Protein AF-A0AAN3MA69-F1 (afdb_monomer_lite)

Organism: NCBI:txid679202

Foldseek 3Di:
DDPVVVVVVVVVVVVVVVPDPPDPDPVVVVVVVPPPPPPPPDPDDDDDDDPPPPPPPPPQQPDWFWWWDDDPQAIFIWTDGVPDDIDTPEDDNPHHLVQKWFADAPQDPVPVDDRPPSIVSGDDCDVVNNGFWTWMHSQPFIDTRGDTQAADPPADGDDSVQWHHHRQWIDGPGFIGGRSYTDDDD

Secondary structure (DSSP, 8-state):
--HHHHHHHHHHHHHHHHH------HHHHHHSSS-SSSSSSS--S------------------EEEEEEEETTEEEEEEEETTSPPEEEEEETTS-GGG-EEPPBTT-TT--S-TT-S-TT-S---TT-------EE-SS-EEETTEE--PPTTSPPP-TTT-EEETTEEE-SS-EEETTEE----

Structure (mmCIF, N/CA/C/O backbone):
data_AF-A0AAN3MA69-F1
#
_entry.id   AF-A0AAN3MA69-F1
#
loop_
_atom_site.group_PDB
_atom_site.id
_atom_site.type_symbol
_atom_site.label_atom_id
_atom_site.label_alt_id
_atom_site.label_comp_id
_atom_site.label_asym_id
_atom_site.label_entity_id
_atom_site.label_seq_id
_atom_site.pdbx_PDB_ins_code
_atom_site.Cartn_x
_atom_site.Cartn_y
_atom_site.Cartn_z
_atom_site.occupancy
_atom_site.B_iso_or_equiv
_atom_site.auth_seq_id
_atom_site.auth_comp_id
_atom_site.auth_asym_id
_atom_site.auth_atom_id
_atom_site.pdbx_PDB_model_num
ATOM 1 N N . MET A 1 1 ? 7.446 17.902 -57.194 1.00 44.72 1 MET A N 1
ATOM 2 C CA . MET A 1 1 ? 7.512 16.723 -56.301 1.00 44.72 1 MET A CA 1
ATOM 3 C C . MET A 1 1 ? 8.976 16.496 -55.944 1.00 44.72 1 MET A C 1
ATOM 5 O O . MET A 1 1 ? 9.776 16.241 -56.836 1.00 44.72 1 MET A O 1
ATOM 9 N N . ASN A 1 2 ? 9.358 16.766 -54.693 1.00 35.47 2 ASN A N 1
ATOM 10 C CA . ASN A 1 2 ? 10.758 16.943 -54.287 1.00 35.47 2 ASN A CA 1
ATOM 11 C C . ASN A 1 2 ? 11.513 15.605 -54.212 1.00 35.47 2 ASN A C 1
ATOM 13 O O . ASN A 1 2 ? 11.112 14.712 -53.468 1.00 35.47 2 ASN A O 1
ATOM 17 N N . LYS A 1 3 ? 12.643 15.499 -54.932 1.00 39.16 3 LYS A N 1
ATOM 18 C CA . LYS A 1 3 ? 13.535 14.318 -54.972 1.00 39.16 3 LYS A CA 1
ATOM 19 C C . LYS A 1 3 ? 13.981 13.830 -53.581 1.00 39.16 3 LYS A C 1
ATOM 21 O O . LYS A 1 3 ? 14.239 12.643 -53.419 1.00 39.16 3 LYS A O 1
ATOM 26 N N . ALA A 1 4 ? 13.995 14.705 -52.575 1.00 43.97 4 ALA A N 1
ATOM 27 C CA . ALA A 1 4 ? 14.343 14.368 -51.193 1.00 43.97 4 ALA A CA 1
ATOM 28 C C . ALA A 1 4 ? 13.361 13.382 -50.521 1.00 43.97 4 ALA A C 1
ATOM 30 O O . ALA A 1 4 ? 13.786 12.526 -49.750 1.00 43.97 4 ALA A O 1
ATOM 31 N N . HIS A 1 5 ? 12.066 13.431 -50.858 1.00 38.78 5 HIS A N 1
ATOM 32 C CA . HIS A 1 5 ? 11.063 12.541 -50.254 1.00 38.78 5 HIS A CA 1
ATOM 33 C C . HIS A 1 5 ? 11.124 11.104 -50.790 1.00 38.78 5 HIS A C 1
ATOM 35 O O . HIS A 1 5 ? 10.719 10.170 -50.104 1.00 38.78 5 HIS A O 1
ATOM 41 N N . PHE A 1 6 ? 11.654 10.905 -51.999 1.00 42.75 6 PHE A N 1
ATOM 42 C CA . PHE A 1 6 ? 11.758 9.574 -52.599 1.00 42.75 6 PHE A CA 1
ATOM 43 C C . PHE A 1 6 ? 12.925 8.768 -52.007 1.00 42.75 6 PHE A C 1
ATOM 45 O O . PHE A 1 6 ? 12.793 7.575 -51.746 1.00 42.75 6 PHE A O 1
ATOM 52 N N . VAL A 1 7 ? 14.048 9.435 -51.723 1.00 47.25 7 VAL A N 1
ATOM 53 C CA . VAL A 1 7 ? 15.257 8.794 -51.175 1.00 47.25 7 VAL A CA 1
ATOM 54 C C . VAL A 1 7 ? 15.068 8.397 -49.705 1.00 47.25 7 VAL A C 1
ATOM 56 O O . VAL A 1 7 ? 15.526 7.335 -49.294 1.00 47.25 7 VAL A O 1
ATOM 59 N N . SER A 1 8 ? 14.326 9.196 -48.931 1.00 43.28 8 SER A N 1
ATOM 60 C CA . SER A 1 8 ? 14.020 8.897 -47.524 1.00 43.28 8 SER A CA 1
ATOM 61 C C . SER A 1 8 ? 13.128 7.656 -47.365 1.00 43.28 8 SER A C 1
ATOM 63 O O . SER A 1 8 ? 13.418 6.799 -46.531 1.00 43.28 8 SER A O 1
ATOM 65 N N . ASN A 1 9 ? 12.120 7.489 -48.229 1.00 44.94 9 ASN A N 1
ATOM 66 C CA . ASN A 1 9 ? 11.260 6.300 -48.214 1.00 44.94 9 ASN A CA 1
ATOM 67 C C . ASN A 1 9 ? 12.000 5.017 -48.629 1.00 44.94 9 ASN A C 1
ATOM 69 O O . ASN A 1 9 ? 11.720 3.946 -48.092 1.00 44.94 9 ASN A O 1
ATOM 73 N N . LEU A 1 10 ? 12.976 5.111 -49.539 1.00 49.53 10 LEU A N 1
ATOM 74 C CA . LEU A 1 10 ? 13.766 3.954 -49.971 1.00 49.53 10 LEU A CA 1
ATOM 75 C C . LEU A 1 10 ? 14.735 3.474 -48.875 1.00 49.53 10 LEU A C 1
ATOM 77 O O . LEU A 1 10 ? 14.949 2.272 -48.718 1.00 49.53 10 LEU A O 1
ATOM 81 N N . LEU A 1 11 ? 15.276 4.407 -48.082 1.00 47.44 11 LEU A N 1
ATOM 82 C CA . LEU A 1 11 ? 16.163 4.096 -46.959 1.00 47.44 11 LEU A CA 1
ATOM 83 C C . LEU A 1 11 ? 15.401 3.441 -45.792 1.00 47.44 11 LEU A C 1
ATOM 85 O O . LEU A 1 11 ? 15.904 2.480 -45.216 1.00 47.44 11 LEU A O 1
ATOM 89 N N . CYS A 1 12 ? 14.172 3.895 -45.503 1.00 49.81 12 CYS A N 1
ATOM 90 C CA . CYS A 1 12 ? 13.285 3.271 -44.510 1.00 49.81 12 CYS A CA 1
ATOM 91 C C . CYS A 1 12 ? 12.871 1.844 -44.894 1.00 49.81 12 CYS A C 1
ATOM 93 O O . CYS A 1 12 ? 12.813 0.969 -44.031 1.00 49.81 12 CYS A O 1
ATOM 95 N N . LEU A 1 13 ? 12.620 1.583 -46.181 1.00 47.09 13 LEU A N 1
ATOM 96 C CA . LEU A 1 13 ? 12.294 0.237 -46.658 1.00 47.09 13 LEU A CA 1
ATOM 97 C C . LEU A 1 13 ? 13.510 -0.706 -46.570 1.00 47.09 13 LEU A C 1
ATOM 99 O O . LEU A 1 13 ? 13.363 -1.887 -46.253 1.00 47.09 13 LEU A O 1
ATOM 103 N N . TYR A 1 14 ? 14.721 -0.179 -46.794 1.00 48.22 14 TYR A N 1
ATOM 104 C CA . TYR A 1 14 ? 15.972 -0.937 -46.696 1.00 48.22 14 TYR A CA 1
ATOM 105 C C . TYR A 1 14 ? 16.299 -1.364 -45.256 1.00 48.22 14 TYR A C 1
ATOM 107 O O . TYR A 1 14 ? 16.724 -2.501 -45.037 1.00 48.22 14 TYR A O 1
ATOM 115 N N . THR A 1 15 ? 16.067 -0.500 -44.262 1.00 52.06 15 THR A N 1
ATOM 116 C CA . THR A 1 15 ? 16.200 -0.874 -42.843 1.00 52.06 15 THR A CA 1
ATOM 117 C C . THR A 1 15 ? 15.115 -1.854 -42.405 1.00 52.06 15 THR A C 1
ATOM 119 O O . THR A 1 15 ? 15.434 -2.820 -41.711 1.00 52.06 15 THR A O 1
ATOM 122 N N . PHE A 1 16 ? 13.875 -1.697 -42.881 1.00 48.56 16 PHE A N 1
ATOM 123 C CA . PHE A 1 16 ? 12.790 -2.647 -42.595 1.00 48.56 16 PHE A CA 1
ATOM 124 C C . PHE A 1 16 ? 13.094 -4.069 -43.096 1.00 48.56 16 PHE A C 1
ATOM 126 O O . PHE A 1 16 ? 12.841 -5.045 -42.392 1.00 48.56 16 PHE A O 1
ATOM 133 N N . LEU A 1 17 ? 13.700 -4.201 -44.280 1.00 49.34 17 LEU A N 1
ATOM 134 C CA . LEU A 1 17 ? 14.042 -5.498 -44.880 1.00 49.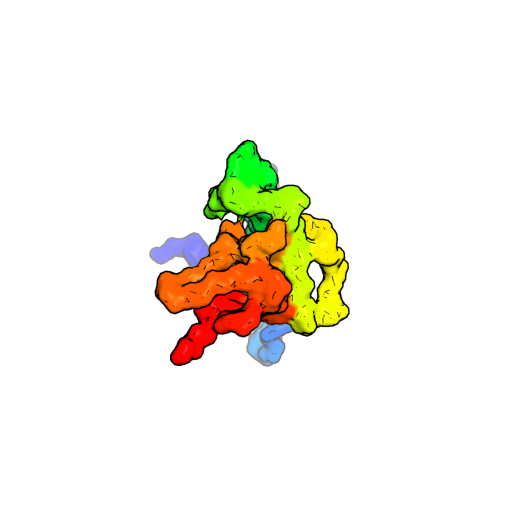34 17 LEU A CA 1
ATOM 135 C C . LEU A 1 17 ? 15.303 -6.159 -44.294 1.00 49.34 17 LEU A C 1
ATOM 137 O O . LEU A 1 17 ? 15.510 -7.355 -44.509 1.00 49.34 17 LEU A O 1
ATOM 141 N N . LYS A 1 18 ? 16.157 -5.419 -43.570 1.00 48.28 18 LYS A N 1
ATOM 142 C CA . LYS A 1 18 ? 17.359 -5.978 -42.921 1.00 48.28 18 LYS A CA 1
ATOM 143 C C . LYS A 1 18 ? 17.136 -6.454 -41.484 1.00 48.28 18 LYS A C 1
ATOM 145 O O . LYS A 1 18 ? 17.916 -7.285 -41.029 1.00 48.28 18 LYS A O 1
ATOM 150 N N . ILE A 1 19 ? 16.121 -5.945 -40.781 1.00 49.84 19 ILE A N 1
ATOM 151 C CA . ILE A 1 19 ? 15.962 -6.157 -39.328 1.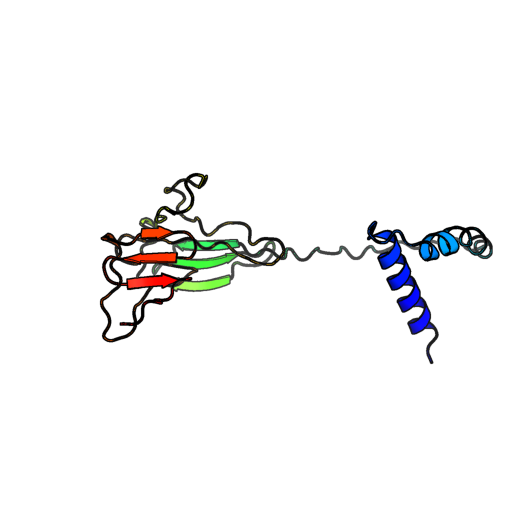00 49.84 19 ILE A CA 1
ATOM 152 C C . ILE A 1 19 ? 14.968 -7.290 -38.989 1.00 49.84 19 ILE A C 1
ATOM 154 O O . ILE A 1 19 ? 15.052 -7.866 -37.910 1.00 49.84 19 ILE A O 1
ATOM 158 N N . LEU A 1 20 ? 14.083 -7.692 -39.910 1.00 38.84 20 LEU A N 1
ATOM 159 C CA . LEU A 1 20 ? 13.120 -8.783 -39.690 1.00 38.84 20 LEU A CA 1
ATOM 160 C C . LEU A 1 20 ? 13.515 -10.058 -40.458 1.00 38.84 20 LEU A C 1
ATOM 162 O O . LEU A 1 20 ? 13.307 -10.123 -41.671 1.00 38.84 20 LEU A O 1
ATOM 166 N N . PRO A 1 21 ? 14.005 -11.124 -39.799 1.00 43.84 21 PRO A N 1
ATOM 167 C CA . PRO A 1 21 ? 14.136 -12.434 -40.419 1.00 43.84 21 PRO A CA 1
ATOM 168 C C . PRO A 1 21 ? 12.821 -13.216 -40.261 1.00 43.84 21 PRO A C 1
ATOM 170 O O . PRO A 1 21 ? 12.822 -14.306 -39.707 1.00 43.84 21 PRO A O 1
ATOM 173 N N . VAL A 1 22 ? 11.676 -12.659 -40.677 1.00 47.22 22 VAL A N 1
ATOM 174 C CA . VAL A 1 22 ? 10.375 -13.356 -40.555 1.00 47.22 22 VAL A CA 1
ATOM 175 C C . VAL A 1 22 ? 9.459 -13.078 -41.751 1.00 47.22 22 VAL A C 1
ATOM 177 O O . VAL A 1 22 ? 8.293 -12.778 -41.566 1.00 47.22 22 VAL A O 1
ATOM 180 N N . ILE A 1 23 ? 9.959 -13.159 -42.990 1.00 42.28 23 ILE A N 1
ATOM 181 C CA . ILE A 1 23 ? 9.113 -13.417 -44.177 1.00 42.28 23 ILE A CA 1
ATOM 182 C C . ILE A 1 23 ? 9.957 -14.187 -45.216 1.00 42.28 23 ILE A C 1
ATOM 184 O O . ILE A 1 23 ? 10.643 -13.580 -46.035 1.00 42.28 23 ILE A O 1
ATOM 188 N N . ASP A 1 24 ? 9.938 -15.526 -45.189 1.00 43.81 24 ASP A N 1
ATOM 189 C CA . ASP A 1 24 ? 10.464 -16.358 -46.289 1.00 43.81 24 ASP A CA 1
ATOM 190 C C . ASP A 1 24 ? 9.338 -16.580 -47.305 1.00 43.81 24 ASP A C 1
ATOM 192 O O . ASP A 1 24 ? 8.521 -17.490 -47.179 1.00 43.81 24 ASP A O 1
ATOM 196 N N . SER A 1 25 ? 9.247 -15.685 -48.290 1.00 43.81 25 SER A N 1
ATOM 197 C CA . SER A 1 25 ? 8.382 -15.856 -49.457 1.00 43.81 25 SER A CA 1
ATOM 198 C C . SER A 1 25 ? 9.234 -16.002 -50.717 1.00 43.81 25 SER A C 1
ATOM 200 O O . SER A 1 25 ? 10.303 -15.400 -50.855 1.00 43.81 25 SER A O 1
ATOM 202 N N . SER A 1 26 ? 8.753 -16.787 -51.681 1.00 44.22 26 SER A N 1
ATOM 203 C CA . SER A 1 26 ? 9.438 -17.026 -52.959 1.00 44.22 26 SER A CA 1
ATOM 204 C C . SER A 1 26 ? 9.699 -15.740 -53.762 1.00 44.22 26 SER A C 1
ATOM 206 O O . SER A 1 26 ? 10.661 -15.687 -54.527 1.00 44.22 26 SER A O 1
ATOM 208 N N . GLN A 1 27 ? 8.924 -14.672 -53.535 1.00 45.56 27 GLN A N 1
ATOM 209 C CA . GLN A 1 27 ? 9.148 -13.348 -54.132 1.00 45.56 27 GLN A CA 1
ATOM 210 C C . GLN A 1 27 ? 10.331 -12.585 -53.509 1.00 45.56 27 GLN A C 1
ATOM 212 O O . GLN A 1 27 ? 11.032 -11.870 -54.223 1.00 45.56 27 GLN A O 1
ATOM 217 N N . ALA A 1 28 ? 10.629 -12.771 -52.217 1.00 45.06 28 ALA A N 1
ATOM 218 C CA . ALA A 1 28 ? 11.751 -12.102 -51.547 1.00 45.06 28 ALA A CA 1
ATOM 219 C C . ALA A 1 28 ? 13.126 -12.619 -52.021 1.00 45.06 28 ALA A C 1
ATOM 221 O O . ALA A 1 28 ? 14.127 -11.898 -51.986 1.00 45.06 28 ALA A O 1
ATOM 222 N N . ARG A 1 29 ? 13.177 -13.859 -52.524 1.00 48.50 29 ARG A N 1
ATOM 223 C CA . ARG A 1 29 ? 14.405 -14.493 -53.028 1.00 48.50 29 ARG A CA 1
ATOM 224 C C . ARG A 1 29 ? 14.855 -13.922 -54.382 1.00 48.50 29 ARG A C 1
ATOM 226 O O . ARG A 1 29 ? 16.054 -13.842 -54.630 1.00 48.50 29 ARG A O 1
ATOM 233 N N . ALA A 1 30 ? 13.921 -13.441 -55.209 1.00 46.84 30 ALA A N 1
ATOM 234 C CA . ALA A 1 30 ? 14.217 -12.848 -56.518 1.00 46.84 30 ALA A CA 1
ATOM 235 C C . ALA A 1 30 ? 14.839 -11.436 -56.431 1.00 46.84 30 ALA A C 1
ATOM 237 O O . ALA A 1 30 ? 15.610 -11.052 -57.306 1.00 46.84 30 ALA A O 1
ATOM 238 N N . TYR A 1 31 ? 14.579 -10.685 -55.354 1.00 44.12 31 TYR A N 1
ATOM 239 C CA . TYR A 1 31 ? 15.116 -9.328 -55.161 1.00 44.12 31 TYR A CA 1
ATOM 240 C C . TYR A 1 31 ? 16.501 -9.281 -54.490 1.00 44.12 31 TYR A C 1
ATOM 242 O O . TYR A 1 31 ? 17.191 -8.269 -54.584 1.00 44.12 31 TYR A O 1
ATOM 250 N N . ARG A 1 32 ? 16.956 -10.368 -53.849 1.00 44.28 32 ARG A N 1
ATOM 251 C CA . ARG A 1 32 ? 18.312 -10.451 -53.264 1.00 44.28 32 ARG A CA 1
ATOM 252 C C . ARG A 1 32 ? 19.418 -10.689 -54.299 1.00 44.28 32 ARG A C 1
ATOM 254 O O . ARG A 1 32 ? 20.571 -10.386 -54.011 1.00 44.28 32 ARG A O 1
ATOM 261 N N . GLY A 1 33 ? 19.088 -11.207 -55.483 1.00 43.72 33 GLY A N 1
ATOM 262 C CA . GLY A 1 33 ? 20.069 -11.565 -56.517 1.00 43.72 33 GLY A CA 1
ATOM 263 C C . GLY A 1 33 ? 20.531 -10.418 -57.424 1.00 43.72 33 GLY A C 1
ATOM 264 O O . GLY A 1 33 ? 21.496 -10.590 -58.159 1.00 43.72 33 GLY A O 1
ATOM 265 N N . SER A 1 34 ? 19.876 -9.254 -57.392 1.00 49.47 34 SER A N 1
ATOM 266 C CA . SER A 1 34 ? 20.084 -8.168 -58.370 1.00 49.47 34 SER A CA 1
ATOM 267 C C . SER A 1 34 ? 20.731 -6.896 -57.801 1.00 49.47 34 SER A C 1
ATOM 269 O O . SER A 1 34 ? 20.897 -5.914 -58.519 1.00 49.47 34 SER A O 1
ATOM 271 N N . LEU A 1 35 ? 21.150 -6.905 -56.532 1.00 44.44 35 LEU A N 1
ATOM 272 C CA . LEU A 1 35 ? 21.682 -5.725 -55.837 1.00 44.44 35 LEU A CA 1
ATOM 273 C C . LEU A 1 35 ? 23.216 -5.516 -55.794 1.00 44.44 35 LEU A C 1
ATOM 275 O O . LEU A 1 35 ? 23.602 -4.470 -55.273 1.00 44.44 35 LEU A O 1
ATOM 279 N N . PRO A 1 36 ? 24.120 -6.369 -56.333 1.00 39.56 36 PRO A N 1
ATOM 280 C CA . PRO A 1 36 ? 25.548 -6.047 -56.284 1.00 39.56 36 PRO A CA 1
ATOM 281 C C . PRO A 1 36 ? 26.057 -5.194 -57.464 1.00 39.56 36 PRO A C 1
ATOM 283 O O . PRO A 1 36 ? 27.227 -4.845 -57.470 1.00 39.56 36 PRO A O 1
ATOM 286 N N . LEU A 1 37 ? 25.228 -4.814 -58.447 1.00 42.28 37 LEU A N 1
ATOM 287 C CA . LEU A 1 37 ? 25.719 -4.209 -59.704 1.00 42.28 37 LEU A CA 1
ATOM 288 C C . LEU A 1 37 ? 25.486 -2.698 -59.889 1.00 42.28 37 LEU A C 1
ATOM 290 O O . LEU A 1 37 ? 25.873 -2.159 -60.919 1.00 42.28 37 LEU A O 1
ATOM 294 N N . ILE A 1 38 ? 24.899 -1.985 -58.920 1.00 42.81 38 ILE A N 1
ATOM 295 C CA . ILE A 1 38 ? 24.637 -0.530 -59.055 1.00 42.81 38 ILE A CA 1
ATOM 296 C C . ILE A 1 38 ? 25.405 0.312 -58.013 1.00 42.81 38 ILE A C 1
ATOM 298 O O . ILE A 1 38 ? 25.390 1.536 -58.065 1.00 42.81 38 ILE A O 1
ATOM 302 N N . ALA A 1 39 ? 26.153 -0.315 -57.099 1.00 37.25 39 ALA A N 1
ATOM 303 C CA . ALA A 1 39 ? 26.895 0.403 -56.056 1.00 37.25 39 ALA A CA 1
ATOM 304 C C . ALA A 1 39 ? 28.356 0.755 -56.417 1.00 37.25 39 ALA A C 1
ATOM 306 O O . ALA A 1 39 ? 29.005 1.456 -55.645 1.00 37.25 39 ALA A O 1
ATOM 307 N N . GLU A 1 40 ? 28.883 0.316 -57.568 1.00 38.78 40 GLU A N 1
ATOM 308 C CA . GLU A 1 40 ? 30.296 0.548 -57.933 1.00 38.78 40 GLU A CA 1
ATOM 309 C C . GLU A 1 40 ? 30.555 1.744 -58.865 1.00 38.78 40 GLU A C 1
ATOM 311 O O . GLU A 1 40 ? 31.704 2.136 -59.052 1.00 38.78 40 GLU A O 1
ATOM 316 N N . PHE A 1 41 ? 29.531 2.415 -59.394 1.00 36.78 41 PHE A N 1
ATOM 317 C CA . PHE A 1 41 ? 29.725 3.555 -60.299 1.00 36.78 41 PHE A CA 1
ATOM 318 C C . PHE A 1 41 ? 29.307 4.883 -59.664 1.00 36.78 41 PHE A C 1
ATOM 320 O O . PHE A 1 41 ? 28.357 5.492 -60.122 1.00 36.78 41 PHE A O 1
ATOM 327 N N . THR A 1 42 ? 30.013 5.327 -58.618 1.00 36.94 42 THR A N 1
ATOM 328 C CA . THR A 1 42 ? 30.313 6.754 -58.329 1.00 36.94 42 THR A CA 1
ATOM 329 C C . THR A 1 42 ? 31.081 6.880 -57.007 1.00 36.94 42 THR A C 1
ATOM 331 O O . THR A 1 42 ? 30.603 7.467 -56.043 1.00 36.94 42 THR A O 1
ATOM 334 N N . MET A 1 43 ? 32.295 6.341 -56.932 1.00 34.41 43 MET A N 1
ATOM 335 C CA . MET A 1 43 ? 33.274 6.784 -55.932 1.00 34.41 43 MET A CA 1
ATOM 336 C C . MET A 1 43 ? 34.647 6.868 -56.586 1.00 34.41 43 MET A C 1
ATOM 338 O O . MET A 1 43 ? 35.538 6.059 -56.362 1.00 34.41 43 MET A O 1
ATOM 342 N N . ALA A 1 44 ? 34.815 7.884 -57.425 1.00 39.81 44 ALA A N 1
ATOM 343 C CA . ALA A 1 44 ? 36.127 8.364 -57.810 1.00 39.81 44 ALA A CA 1
ATOM 344 C C . ALA A 1 44 ? 36.138 9.882 -57.651 1.00 39.81 44 ALA A C 1
ATOM 346 O O . ALA A 1 44 ? 35.368 10.585 -58.299 1.00 39.81 44 ALA A O 1
ATOM 347 N N . LYS A 1 45 ? 37.071 10.344 -56.813 1.00 42.84 45 LYS A N 1
ATOM 348 C CA . LYS A 1 45 ? 37.455 11.741 -56.573 1.00 42.84 45 LYS A CA 1
ATOM 349 C C . LYS A 1 45 ? 36.427 12.551 -55.782 1.00 42.84 45 LYS A C 1
ATOM 351 O O . LYS A 1 45 ? 35.494 13.115 -56.337 1.00 42.84 45 LYS A O 1
ATOM 356 N N . HIS A 1 46 ? 36.638 12.624 -54.475 1.00 37.34 46 HIS A N 1
ATOM 357 C CA . HIS A 1 46 ? 37.145 13.804 -53.760 1.00 37.34 46 HIS A CA 1
ATOM 358 C C . HIS A 1 46 ? 37.030 13.470 -52.269 1.00 37.34 46 HIS A C 1
ATOM 360 O O . HIS A 1 46 ? 35.987 13.628 -51.644 1.00 37.34 46 HIS A O 1
ATOM 366 N N . SER A 1 47 ? 38.117 12.925 -51.722 1.00 44.91 47 SER A N 1
ATOM 367 C CA . SER A 1 47 ? 38.334 12.925 -50.279 1.00 44.91 47 SER A CA 1
ATOM 368 C C . SER A 1 47 ? 38.376 14.387 -49.829 1.00 44.91 47 SER A C 1
ATOM 370 O O . SER A 1 47 ? 38.942 15.189 -50.566 1.00 44.91 47 SER A O 1
ATOM 372 N N . TRP A 1 48 ? 37.765 14.713 -48.689 1.00 37.97 48 TRP A N 1
ATOM 373 C CA . TRP A 1 48 ? 38.276 15.588 -47.620 1.00 37.97 48 TRP A CA 1
ATOM 374 C C . TRP A 1 48 ? 37.224 15.624 -46.493 1.00 37.97 48 TRP A C 1
ATOM 376 O O . TRP A 1 48 ? 36.150 16.195 -46.636 1.00 37.97 48 TRP A O 1
ATOM 386 N N . LEU A 1 49 ? 37.561 14.954 -45.385 1.00 47.97 49 LEU A N 1
ATOM 387 C CA . LEU A 1 49 ? 37.113 15.207 -44.007 1.00 47.97 49 LEU A CA 1
ATOM 388 C C . LEU A 1 49 ? 35.609 15.465 -43.781 1.00 47.97 49 LEU A C 1
ATOM 390 O O . LEU A 1 49 ? 35.192 16.585 -43.499 1.00 47.97 49 LEU A O 1
ATOM 394 N N . LEU A 1 50 ? 34.810 14.396 -43.741 1.00 44.47 50 LEU A N 1
ATOM 395 C CA . LEU A 1 50 ? 33.573 14.398 -42.958 1.00 44.47 50 LEU A CA 1
ATOM 396 C C . LEU A 1 50 ? 33.903 13.866 -41.561 1.00 44.47 50 LEU A C 1
ATOM 398 O O . LEU A 1 50 ? 33.877 12.660 -41.320 1.00 44.47 50 LEU A O 1
ATOM 402 N N . ILE A 1 51 ? 34.237 14.771 -40.636 1.00 51.09 51 ILE A N 1
ATOM 403 C CA . ILE A 1 51 ? 34.084 14.482 -39.208 1.00 51.09 51 ILE A CA 1
ATOM 404 C C . ILE A 1 51 ? 32.580 14.313 -39.015 1.00 51.09 51 ILE A C 1
ATOM 406 O O . ILE A 1 51 ? 31.837 15.290 -38.940 1.00 51.09 51 ILE A O 1
ATOM 410 N N . ALA A 1 52 ? 32.118 13.065 -39.035 1.00 50.41 52 ALA A N 1
ATOM 411 C CA . ALA A 1 52 ? 30.767 12.738 -38.640 1.00 50.41 52 ALA A CA 1
ATOM 412 C C . ALA A 1 52 ? 30.645 13.128 -37.165 1.00 50.41 52 ALA A C 1
ATOM 414 O O . ALA A 1 52 ? 31.095 12.404 -36.278 1.00 50.41 52 ALA A O 1
ATOM 415 N N . ALA A 1 53 ? 30.078 14.306 -36.911 1.00 50.19 53 ALA A N 1
ATOM 416 C CA . ALA A 1 53 ? 29.470 14.608 -35.634 1.00 50.19 53 ALA A CA 1
ATOM 417 C C . ALA A 1 53 ? 28.353 13.577 -35.464 1.00 50.19 53 ALA A C 1
ATOM 419 O O . ALA A 1 53 ? 27.244 13.763 -35.959 1.00 50.19 53 ALA A O 1
ATOM 420 N N . LEU A 1 54 ? 28.681 12.438 -34.852 1.00 42.81 54 LEU A N 1
ATOM 421 C CA . LEU A 1 54 ? 27.681 11.567 -34.265 1.00 42.81 54 LEU A CA 1
ATOM 422 C C . LEU A 1 54 ? 26.882 12.486 -33.337 1.00 42.81 54 LEU A C 1
ATOM 424 O O . LEU A 1 54 ? 27.477 13.005 -32.385 1.00 42.81 54 LEU A O 1
ATOM 428 N N . PRO A 1 55 ? 25.584 12.754 -33.581 1.00 48.91 55 PRO A N 1
ATOM 429 C CA . PRO A 1 55 ? 24.771 13.191 -32.470 1.00 48.91 55 PRO A CA 1
ATOM 430 C C . PRO A 1 55 ? 24.959 12.093 -31.429 1.00 48.91 55 PRO A C 1
ATOM 432 O O . PRO A 1 55 ? 24.728 10.918 -31.721 1.00 48.91 55 PRO A O 1
ATOM 435 N N . LEU A 1 56 ? 25.482 12.462 -30.258 1.00 40.84 56 LEU A N 1
ATOM 436 C CA . LEU A 1 56 ? 25.313 11.672 -29.052 1.00 40.84 56 LEU A CA 1
ATOM 437 C C . LEU A 1 56 ? 23.807 11.461 -28.954 1.00 40.84 56 LEU A C 1
ATOM 439 O O . LEU A 1 56 ? 23.076 12.332 -28.490 1.00 40.84 56 LEU A O 1
ATOM 443 N N . SER A 1 57 ? 23.328 10.353 -29.510 1.00 40.38 57 SER A N 1
ATOM 444 C CA . SER A 1 57 ? 21.988 9.867 -29.291 1.00 40.38 57 SER A CA 1
ATOM 445 C C . SER A 1 57 ? 21.984 9.508 -27.821 1.00 40.38 57 SER A C 1
ATOM 447 O O . SER A 1 57 ? 22.384 8.410 -27.438 1.00 40.38 57 SER A O 1
ATOM 449 N N . ILE A 1 58 ? 21.633 10.491 -26.994 1.00 46.25 58 ILE A N 1
ATOM 450 C CA . ILE A 1 58 ? 21.145 10.259 -25.651 1.00 46.25 58 ILE A CA 1
ATOM 451 C C . ILE A 1 58 ? 19.939 9.361 -25.894 1.00 46.25 58 ILE A C 1
ATOM 453 O O . ILE A 1 58 ? 18.885 9.817 -26.333 1.00 46.25 58 ILE A O 1
ATOM 457 N N . SER A 1 59 ? 20.148 8.053 -25.757 1.00 43.69 59 SER A N 1
ATOM 458 C CA . SER A 1 59 ? 19.064 7.102 -25.595 1.00 43.69 59 SER A CA 1
ATOM 459 C C . SER A 1 59 ? 18.190 7.692 -24.499 1.00 43.69 59 SER A C 1
ATOM 461 O O . SER A 1 59 ? 18.725 7.912 -23.405 1.00 43.69 59 SER A O 1
ATOM 463 N N . PRO A 1 60 ? 16.917 8.023 -24.753 1.00 44.00 60 PRO A N 1
ATOM 464 C CA . PRO A 1 60 ? 16.094 8.481 -23.662 1.00 44.00 60 PRO A CA 1
ATOM 465 C C . PRO A 1 60 ? 15.996 7.273 -22.734 1.00 44.00 60 PRO A C 1
ATOM 467 O O . PRO A 1 60 ? 15.677 6.163 -23.164 1.00 44.00 60 PRO A O 1
ATOM 470 N N . SER A 1 61 ? 16.434 7.444 -21.495 1.00 45.94 61 SER A N 1
ATOM 471 C CA . SER A 1 61 ? 16.247 6.444 -20.458 1.00 45.94 61 SER A CA 1
ATOM 472 C C . SER A 1 61 ? 14.764 6.456 -20.109 1.00 45.94 61 SER A C 1
ATOM 474 O O . SER A 1 61 ? 14.347 7.166 -19.200 1.00 45.94 61 SER A O 1
ATOM 476 N N . TRP A 1 62 ? 13.957 5.747 -20.897 1.00 50.47 62 TRP A N 1
ATOM 477 C CA . TRP A 1 62 ? 12.532 5.558 -20.644 1.00 50.47 62 TRP A CA 1
ATOM 478 C C . TRP A 1 62 ? 12.378 4.516 -19.537 1.00 50.47 62 TRP A C 1
ATOM 480 O O . TRP A 1 62 ? 12.089 3.356 -19.793 1.00 50.47 62 TRP A O 1
ATOM 490 N N . GLY A 1 63 ? 12.663 4.925 -18.310 1.00 58.16 63 GLY A N 1
ATOM 491 C CA . GLY A 1 63 ? 12.441 4.127 -17.116 1.00 58.16 63 GLY A CA 1
ATOM 492 C C . GLY A 1 63 ? 12.436 5.077 -15.938 1.00 58.16 63 GLY A C 1
ATOM 493 O O . GLY A 1 63 ? 13.489 5.605 -15.578 1.00 58.16 63 GLY A O 1
ATOM 494 N N . ALA A 1 64 ? 11.245 5.368 -15.418 1.00 66.94 64 ALA A N 1
ATOM 495 C CA . ALA A 1 64 ? 11.104 6.068 -14.155 1.00 66.94 64 ALA A CA 1
ATOM 496 C C . ALA A 1 64 ? 11.038 5.019 -13.042 1.00 66.94 64 ALA A C 1
ATOM 498 O O . ALA A 1 64 ? 10.201 4.118 -13.099 1.00 66.94 64 ALA A O 1
ATOM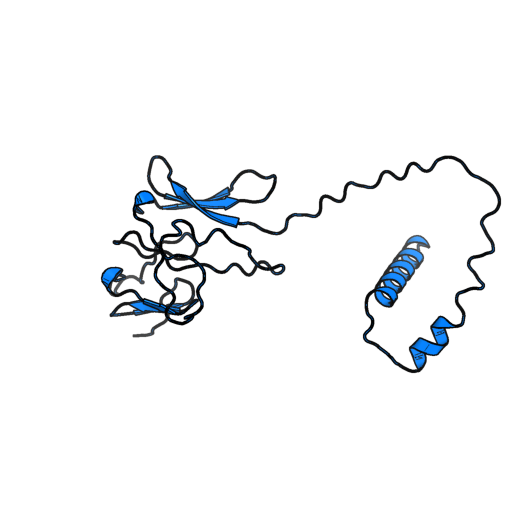 499 N N . ASP A 1 65 ? 11.902 5.139 -12.040 1.00 78.75 65 ASP A N 1
ATOM 500 C CA . ASP A 1 65 ? 11.780 4.365 -10.810 1.00 78.75 65 ASP A CA 1
ATOM 501 C C . ASP A 1 65 ? 10.829 5.098 -9.866 1.00 78.75 65 ASP A C 1
ATOM 503 O O . ASP A 1 65 ? 10.962 6.301 -9.638 1.00 78.75 65 ASP A O 1
ATOM 507 N N . PHE A 1 66 ? 9.873 4.379 -9.288 1.00 84.81 66 PHE A N 1
ATOM 508 C CA . PHE A 1 66 ? 8.915 4.961 -8.356 1.00 84.81 66 PHE A CA 1
ATOM 509 C C . PHE A 1 66 ? 9.251 4.558 -6.935 1.00 84.81 66 PHE A C 1
ATOM 511 O O . PHE A 1 66 ? 9.545 3.398 -6.677 1.00 84.81 66 PHE A O 1
ATOM 518 N N . TYR A 1 67 ? 9.204 5.475 -5.977 1.00 87.19 67 TYR A N 1
ATOM 519 C CA . TYR A 1 67 ? 9.512 5.095 -4.606 1.00 87.19 67 TYR A CA 1
ATOM 520 C C . TYR A 1 67 ? 9.016 6.062 -3.542 1.00 87.19 67 TYR A C 1
ATOM 522 O O . TYR A 1 67 ? 8.733 7.232 -3.787 1.00 87.19 67 TYR A O 1
ATOM 530 N N . TYR A 1 68 ? 8.961 5.565 -2.310 1.00 90.00 68 TYR A N 1
ATOM 531 C CA . TYR A 1 68 ? 8.629 6.346 -1.129 1.00 90.00 68 TYR A CA 1
ATOM 532 C C . TYR A 1 68 ? 9.892 6.934 -0.494 1.00 90.00 68 TYR A C 1
ATOM 534 O O . TYR A 1 68 ? 10.947 6.296 -0.454 1.00 90.00 68 TYR A O 1
ATOM 542 N N . ARG A 1 69 ? 9.796 8.156 0.031 1.00 91.19 69 ARG A N 1
ATOM 543 C CA . ARG A 1 69 ? 10.896 8.849 0.716 1.00 91.19 69 ARG A CA 1
ATOM 544 C C . ARG A 1 69 ? 10.371 9.628 1.920 1.00 91.19 69 ARG A C 1
ATOM 546 O O . ARG A 1 69 ? 9.279 10.189 1.874 1.00 91.19 69 ARG A O 1
ATOM 553 N N . GLN A 1 70 ? 11.166 9.702 2.987 1.00 92.50 70 GLN A N 1
ATOM 554 C CA . GLN A 1 70 ? 10.875 10.580 4.121 1.00 92.50 70 GLN A CA 1
ATOM 555 C C . GLN A 1 70 ? 11.014 12.058 3.744 1.00 92.50 70 GLN A C 1
ATOM 557 O O . GLN A 1 70 ? 11.995 12.455 3.118 1.00 92.50 70 GLN A O 1
ATOM 562 N N . GLN A 1 71 ? 10.081 12.883 4.207 1.00 89.44 71 GLN A N 1
ATOM 563 C CA . GLN A 1 71 ? 10.149 14.342 4.146 1.00 89.44 71 GLN A CA 1
ATOM 564 C C . GLN A 1 71 ? 9.760 14.931 5.513 1.00 89.44 71 GLN A C 1
ATOM 566 O O . GLN A 1 71 ? 9.125 14.255 6.321 1.00 89.44 71 GLN A O 1
ATOM 571 N N . GLU A 1 72 ? 10.122 16.187 5.794 1.00 82.69 72 GLU A N 1
ATOM 572 C CA . GLU A 1 72 ? 9.948 16.834 7.111 1.00 82.69 72 GLU A CA 1
ATOM 573 C C . GLU A 1 72 ? 8.547 16.672 7.733 1.00 82.69 72 GLU A C 1
ATOM 575 O O . GLU A 1 72 ? 8.423 16.605 8.954 1.00 82.69 72 GLU A O 1
ATOM 580 N N . LYS A 1 73 ? 7.493 16.590 6.910 1.00 76.88 73 LYS A N 1
ATOM 581 C CA . LYS A 1 73 ? 6.092 16.482 7.350 1.00 76.88 73 LYS A CA 1
ATOM 582 C C . LYS A 1 73 ? 5.427 15.137 7.032 1.00 76.88 73 LYS A C 1
ATOM 584 O O . LYS A 1 73 ? 4.206 15.049 7.119 1.00 76.88 73 LYS A O 1
ATOM 589 N N . GLY A 1 74 ? 6.188 14.103 6.667 1.00 86.88 74 GLY A N 1
ATOM 590 C CA . GLY A 1 74 ? 5.640 12.767 6.424 1.00 86.88 74 GLY A CA 1
ATOM 591 C C . GLY A 1 74 ? 6.379 11.987 5.345 1.00 86.88 74 GLY A C 1
ATOM 592 O O . GLY A 1 74 ? 7.608 11.955 5.307 1.00 86.88 74 GLY A O 1
ATOM 593 N N . THR A 1 75 ? 5.618 11.322 4.484 1.00 93.19 75 THR A N 1
ATOM 594 C CA . THR A 1 75 ? 6.153 10.518 3.381 1.00 93.19 75 THR A CA 1
ATOM 595 C C . THR A 1 75 ? 5.808 11.182 2.053 1.00 93.19 75 THR A C 1
ATOM 597 O O . THR A 1 75 ? 4.734 11.759 1.920 1.00 93.19 75 THR A O 1
ATOM 600 N N . VAL A 1 76 ? 6.687 11.089 1.061 1.00 94.44 76 VAL A N 1
ATOM 601 C CA . VAL A 1 76 ? 6.385 11.452 -0.330 1.00 94.44 76 VAL A CA 1
ATOM 602 C C . VAL A 1 76 ? 6.550 10.251 -1.243 1.00 94.44 76 VAL A C 1
ATOM 604 O O . VAL A 1 76 ? 7.357 9.367 -0.956 1.00 94.44 76 VAL A O 1
ATOM 607 N N . TYR A 1 77 ? 5.791 10.239 -2.333 1.00 92.38 77 TYR A N 1
ATOM 608 C CA . TYR A 1 77 ? 5.973 9.326 -3.454 1.00 92.38 77 TYR A CA 1
ATOM 609 C C . TYR A 1 77 ? 6.656 10.065 -4.600 1.00 92.38 77 TYR A C 1
ATOM 611 O O . TYR A 1 77 ? 6.253 11.177 -4.946 1.00 92.38 77 TYR A O 1
ATOM 619 N N . VAL A 1 78 ? 7.705 9.465 -5.146 1.00 91.19 78 VAL A N 1
ATOM 620 C CA . VAL A 1 78 ? 8.660 10.102 -6.051 1.00 91.19 78 VAL A CA 1
ATOM 621 C C . VAL A 1 78 ? 8.792 9.276 -7.323 1.00 91.19 78 VAL A C 1
ATOM 623 O O . VAL A 1 78 ? 8.815 8.052 -7.238 1.00 91.19 78 VAL A O 1
ATOM 626 N N . ALA A 1 79 ? 8.914 9.947 -8.467 1.00 87.50 79 ALA A N 1
ATOM 627 C CA . ALA A 1 79 ? 9.460 9.376 -9.693 1.00 87.50 79 ALA A CA 1
ATOM 628 C C . ALA A 1 79 ? 10.902 9.864 -9.888 1.00 87.50 79 ALA A C 1
ATOM 630 O O . ALA A 1 79 ? 11.158 11.067 -9.960 1.00 87.50 79 ALA A O 1
ATOM 631 N N . GLU A 1 80 ? 11.840 8.930 -9.984 1.00 84.69 80 GLU A N 1
ATOM 632 C C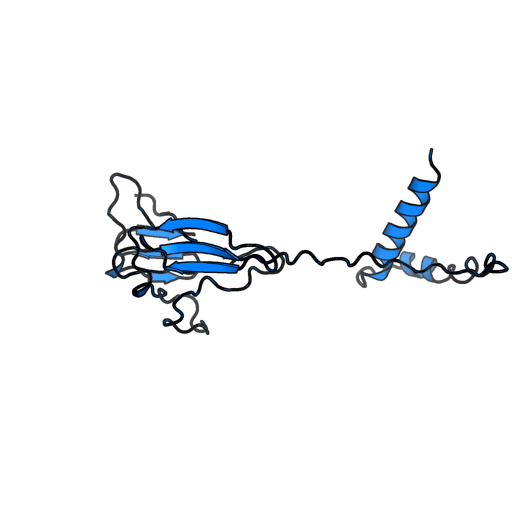A . GLU A 1 80 ? 13.232 9.175 -10.353 1.00 84.69 80 GLU A CA 1
ATOM 633 C C . GLU A 1 80 ? 13.424 8.825 -11.822 1.00 84.69 80 GLU A C 1
ATOM 635 O O . GLU A 1 80 ? 13.213 7.689 -12.238 1.00 84.69 80 GLU A O 1
ATOM 640 N N . GLN A 1 81 ? 13.851 9.808 -12.611 1.00 80.69 81 GLN A N 1
ATOM 641 C CA . GLN A 1 81 ? 14.268 9.600 -13.992 1.00 80.69 81 GLN A CA 1
ATOM 642 C C . GLN A 1 81 ? 15.772 9.819 -14.091 1.00 80.69 81 GLN A C 1
ATOM 644 O O . GLN A 1 81 ? 16.320 10.802 -13.584 1.00 80.69 81 GLN A O 1
ATOM 649 N N . LYS A 1 82 ? 16.468 8.889 -14.747 1.00 79.12 82 LYS A N 1
ATOM 650 C CA . LYS A 1 82 ? 17.930 8.919 -14.819 1.00 79.12 82 LYS A CA 1
ATOM 651 C C . LYS A 1 82 ? 18.423 10.202 -15.494 1.00 79.12 82 LYS A C 1
ATOM 653 O O . LYS A 1 82 ? 18.197 10.426 -16.677 1.00 79.12 82 LYS A O 1
ATOM 658 N N . GLY A 1 83 ? 19.194 10.993 -14.750 1.00 79.69 83 GLY A N 1
ATOM 659 C CA 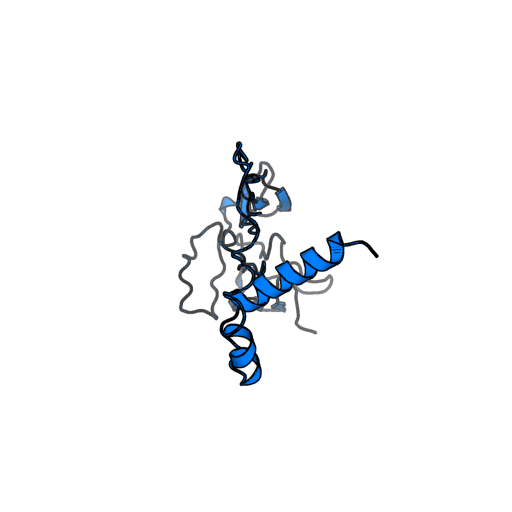. GLY A 1 83 ? 19.761 12.253 -15.239 1.00 79.69 83 GLY A CA 1
ATOM 660 C C . GLY A 1 83 ? 18.845 13.466 -15.064 1.00 79.69 83 GLY A C 1
ATOM 661 O O . GLY A 1 83 ? 19.266 14.576 -15.387 1.00 79.69 83 GLY A O 1
ATOM 662 N N . GLU A 1 84 ? 17.650 13.278 -14.505 1.00 84.12 84 GLU A N 1
ATOM 663 C CA . GLU A 1 84 ? 16.741 14.355 -14.126 1.00 84.12 84 GLU A CA 1
ATOM 664 C C . GLU A 1 84 ? 16.643 14.484 -12.602 1.00 84.12 84 GLU A C 1
ATOM 666 O O . GLU A 1 84 ? 17.187 13.681 -11.841 1.00 84.12 84 GLU A O 1
ATOM 671 N N . LYS A 1 85 ? 15.993 15.555 -12.140 1.00 87.81 85 LYS A N 1
ATOM 672 C CA . LYS A 1 85 ? 15.658 15.691 -10.723 1.00 87.81 85 LYS A CA 1
ATOM 673 C C . LYS A 1 85 ? 14.427 14.850 -10.425 1.00 87.81 85 LYS A C 1
ATOM 675 O O . LYS A 1 85 ? 13.471 14.887 -11.188 1.00 87.81 85 LYS A O 1
ATOM 680 N N . ASP A 1 86 ?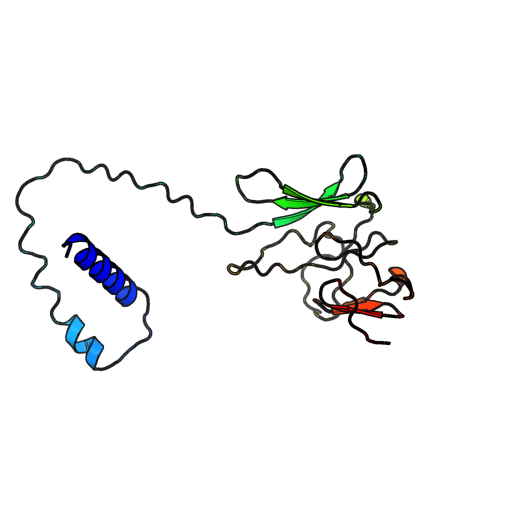 14.448 14.202 -9.269 1.00 89.94 86 ASP A N 1
ATOM 681 C CA . ASP A 1 86 ? 13.287 13.538 -8.690 1.00 89.94 86 ASP A CA 1
ATOM 682 C C . ASP A 1 86 ? 12.035 14.424 -8.727 1.00 89.94 86 ASP A C 1
ATOM 684 O O . ASP A 1 86 ? 12.042 15.555 -8.224 1.00 89.94 86 ASP A O 1
ATOM 688 N N . GLU A 1 87 ? 10.949 13.877 -9.261 1.00 91.06 87 GLU A N 1
ATOM 689 C CA . GLU A 1 87 ? 9.633 14.502 -9.256 1.00 91.06 87 GLU A CA 1
ATOM 690 C C . GLU A 1 87 ? 8.808 13.960 -8.086 1.00 91.06 87 GLU A C 1
ATOM 692 O O . GLU A 1 87 ? 8.630 12.751 -7.938 1.00 91.06 87 GLU A O 1
ATOM 697 N N . ILE A 1 88 ? 8.274 14.848 -7.243 1.00 92.75 88 ILE A N 1
ATOM 698 C CA . ILE A 1 88 ? 7.326 14.460 -6.192 1.00 92.75 88 ILE A CA 1
ATOM 699 C C . ILE A 1 88 ? 5.943 14.317 -6.827 1.00 92.75 88 ILE A C 1
ATOM 701 O O . ILE A 1 88 ? 5.327 15.307 -7.213 1.00 92.75 88 ILE A O 1
ATOM 705 N N . LEU A 1 89 ? 5.439 13.088 -6.877 1.00 92.12 89 LEU A N 1
ATOM 706 C CA . LEU A 1 89 ? 4.129 12.769 -7.441 1.00 92.12 89 LEU A CA 1
ATOM 707 C C . LEU A 1 89 ? 2.998 12.928 -6.425 1.00 92.12 89 LEU A C 1
ATOM 709 O O . LEU A 1 89 ? 1.856 13.204 -6.793 1.00 92.12 89 LEU A O 1
ATOM 713 N N . SER A 1 90 ? 3.268 12.677 -5.141 1.00 93.56 90 SER A N 1
ATOM 714 C CA . SER A 1 90 ? 2.254 12.756 -4.084 1.00 93.56 90 SER A CA 1
ATOM 715 C C . SER A 1 90 ? 2.867 13.006 -2.711 1.00 93.56 90 SER A C 1
ATOM 717 O O . SER A 1 90 ? 3.866 12.390 -2.338 1.00 93.56 90 SER A O 1
ATOM 719 N N . GLU A 1 91 ? 2.213 13.864 -1.929 1.00 95.06 91 GLU A N 1
ATOM 720 C CA . GLU A 1 91 ? 2.510 14.075 -0.512 1.00 95.06 91 GLU A CA 1
ATOM 721 C C . GLU A 1 91 ? 1.571 13.240 0.368 1.00 95.06 91 GLU A C 1
ATOM 723 O O . GLU A 1 91 ? 0.349 13.249 0.204 1.00 95.06 91 GLU A O 1
ATOM 728 N N . LEU A 1 92 ? 2.144 12.525 1.335 1.00 94.38 92 LEU A N 1
ATOM 729 C CA . LEU A 1 92 ? 1.454 11.586 2.219 1.00 94.38 92 LEU A CA 1
ATOM 730 C C . LEU A 1 92 ? 1.754 11.939 3.688 1.00 94.38 92 LEU A C 1
ATOM 732 O O . LEU A 1 92 ? 2.424 11.181 4.397 1.00 94.38 92 LEU A O 1
ATOM 736 N N . PRO A 1 93 ? 1.261 13.092 4.182 1.00 92.69 93 PRO A N 1
ATOM 737 C CA . PRO A 1 93 ? 1.634 13.620 5.497 1.00 92.69 93 PRO A CA 1
ATOM 738 C C . PRO A 1 93 ? 1.181 12.741 6.674 1.00 92.69 93 PRO A C 1
ATOM 740 O O . PRO A 1 93 ? 1.762 12.785 7.752 1.00 92.69 93 PRO A O 1
ATOM 743 N N . GLY A 1 94 ? 0.140 11.924 6.484 1.00 91.25 94 GLY A N 1
ATOM 744 C CA . GLY A 1 94 ? -0.367 11.002 7.506 1.00 91.25 94 GLY A CA 1
ATOM 745 C C . GLY A 1 94 ? 0.330 9.639 7.548 1.00 91.25 94 GLY A C 1
ATOM 746 O O . GLY A 1 94 ? -0.010 8.833 8.411 1.00 91.25 94 GLY A O 1
ATOM 747 N N . VAL A 1 95 ? 1.257 9.370 6.622 1.00 93.38 95 VAL A N 1
ATOM 748 C CA . VAL A 1 95 ? 1.928 8.072 6.486 1.00 93.38 95 VAL A CA 1
ATOM 749 C C . VAL A 1 95 ? 3.289 8.130 7.159 1.00 93.38 95 VAL A C 1
ATOM 751 O O . VAL A 1 95 ? 4.106 9.010 6.870 1.00 93.38 95 VAL A O 1
ATOM 754 N N . ASN A 1 96 ? 3.550 7.167 8.042 1.00 91.62 96 ASN A N 1
ATOM 755 C CA . ASN A 1 96 ? 4.833 7.059 8.724 1.00 91.62 96 ASN A CA 1
ATOM 756 C C . ASN A 1 96 ? 5.825 6.253 7.880 1.00 91.62 96 ASN A C 1
ATOM 758 O O . ASN A 1 96 ? 5.774 5.023 7.887 1.00 91.62 96 ASN A O 1
ATOM 762 N N . PHE A 1 97 ? 6.753 6.952 7.215 1.00 91.12 97 PHE A N 1
ATOM 763 C CA . PHE A 1 97 ? 7.769 6.322 6.376 1.00 91.12 97 PHE A CA 1
ATOM 764 C C . PHE A 1 97 ? 8.511 5.233 7.137 1.00 91.12 97 PHE A C 1
ATOM 766 O O . PHE A 1 97 ? 8.483 4.106 6.691 1.00 91.12 97 PHE A O 1
ATOM 773 N N . SER A 1 98 ? 9.072 5.508 8.321 1.00 89.56 98 SER A N 1
ATOM 774 C CA . SER A 1 98 ? 9.862 4.547 9.117 1.00 89.56 98 SER A CA 1
ATOM 775 C C . SER A 1 98 ? 9.109 3.280 9.537 1.00 89.56 98 SER A C 1
ATOM 777 O O . SER A 1 98 ? 9.730 2.336 10.021 1.00 89.56 98 SER A O 1
ATOM 779 N N . ARG A 1 99 ? 7.781 3.261 9.393 1.00 90.06 99 ARG A N 1
ATOM 780 C CA . ARG A 1 99 ? 6.931 2.099 9.656 1.00 90.06 99 ARG A CA 1
ATOM 781 C C . ARG A 1 99 ? 6.353 1.490 8.388 1.00 90.06 99 ARG A C 1
ATOM 783 O O . ARG A 1 99 ? 5.557 0.577 8.508 1.00 90.06 99 ARG A O 1
ATOM 790 N N . LEU A 1 100 ? 6.695 1.983 7.207 1.00 89.38 100 LEU A N 1
ATOM 791 C CA . LEU A 1 100 ? 6.201 1.434 5.957 1.00 89.38 100 LEU A CA 1
ATOM 792 C C . LEU A 1 100 ? 6.787 0.033 5.754 1.00 89.38 100 LEU A C 1
ATOM 794 O O . LEU A 1 100 ? 7.993 -0.169 5.859 1.00 89.38 100 LEU A O 1
ATOM 798 N N . TRP A 1 101 ? 5.937 -0.943 5.472 1.00 89.06 101 TRP A N 1
ATOM 799 C CA . TRP A 1 101 ? 6.355 -2.292 5.117 1.00 89.06 101 TRP A CA 1
ATOM 800 C C . TRP A 1 101 ? 5.475 -2.848 4.007 1.00 89.06 101 TRP A C 1
ATOM 802 O O . TRP A 1 101 ? 4.322 -2.440 3.830 1.00 89.06 101 TRP A O 1
ATOM 812 N N . ARG A 1 102 ? 6.023 -3.804 3.255 1.00 89.44 102 ARG A N 1
ATOM 813 C CA . ARG A 1 102 ? 5.288 -4.472 2.185 1.00 89.44 102 ARG A CA 1
ATOM 814 C C . ARG A 1 102 ? 4.275 -5.460 2.749 1.00 89.44 102 ARG A C 1
ATOM 816 O O . ARG A 1 102 ? 4.573 -6.207 3.680 1.00 89.44 102 ARG A O 1
ATOM 823 N N . ILE A 1 103 ? 3.090 -5.498 2.151 1.00 90.62 103 ILE A N 1
ATOM 824 C CA . ILE A 1 103 ? 2.111 -6.562 2.372 1.00 90.62 103 ILE A CA 1
ATOM 825 C C . ILE A 1 103 ? 2.475 -7.729 1.450 1.00 90.62 103 ILE A C 1
ATOM 827 O O . ILE A 1 103 ? 2.642 -7.539 0.247 1.00 90.62 103 ILE A O 1
ATOM 831 N N . ALA A 1 104 ? 2.620 -8.929 2.015 1.00 88.25 104 ALA A N 1
ATOM 832 C CA . ALA A 1 104 ? 3.007 -10.119 1.261 1.00 88.25 104 ALA A CA 1
ATOM 833 C C . ALA A 1 104 ? 2.026 -10.412 0.117 1.00 88.25 104 ALA A C 1
ATOM 835 O O . ALA A 1 104 ? 0.811 -10.420 0.334 1.00 88.25 104 ALA A O 1
ATOM 836 N N . ASN A 1 105 ? 2.550 -10.699 -1.078 1.00 88.31 105 ASN A N 1
ATOM 837 C CA . ASN A 1 105 ? 1.730 -11.146 -2.193 1.00 88.31 105 ASN A CA 1
ATOM 838 C C . ASN A 1 105 ? 1.494 -12.659 -2.097 1.00 88.31 105 ASN A C 1
ATOM 840 O O . ASN A 1 105 ? 2.349 -13.470 -2.444 1.00 88.31 105 ASN A O 1
ATOM 844 N N . LEU A 1 106 ? 0.293 -13.047 -1.680 1.00 90.38 106 LEU A N 1
ATOM 845 C CA . LEU A 1 106 ? -0.076 -14.445 -1.471 1.00 90.38 106 LEU A CA 1
ATOM 846 C C . LEU A 1 106 ? -0.309 -15.223 -2.778 1.00 90.38 106 LEU A C 1
ATOM 848 O O . LEU A 1 106 ? -0.370 -16.450 -2.747 1.00 90.38 106 LEU A O 1
ATOM 852 N N . ALA A 1 107 ? -0.423 -14.544 -3.925 1.00 86.06 107 ALA A N 1
ATOM 853 C CA . ALA A 1 107 ? -0.576 -15.197 -5.227 1.00 86.06 107 ALA A CA 1
ATOM 854 C C . ALA A 1 107 ? 0.756 -15.688 -5.819 1.00 86.06 107 ALA A C 1
ATOM 856 O O . ALA A 1 107 ? 0.749 -16.558 -6.690 1.00 86.06 107 ALA A O 1
ATOM 857 N N . ASN A 1 108 ? 1.893 -15.146 -5.369 1.00 78.62 108 ASN A N 1
ATOM 858 C CA . ASN A 1 108 ? 3.211 -15.496 -5.889 1.00 78.62 108 ASN A CA 1
ATOM 859 C C . ASN A 1 108 ? 4.095 -16.089 -4.785 1.00 78.62 108 ASN A C 1
ATOM 861 O O . ASN A 1 108 ? 4.766 -15.375 -4.046 1.00 78.62 108 ASN A O 1
ATOM 865 N N . ASN A 1 109 ? 4.150 -17.418 -4.718 1.00 66.06 109 ASN A N 1
ATOM 866 C CA . ASN A 1 109 ? 5.016 -18.138 -3.781 1.00 66.06 109 ASN A CA 1
ATOM 867 C C . ASN A 1 109 ? 6.519 -18.057 -4.125 1.00 66.06 109 ASN A C 1
ATOM 869 O O . ASN A 1 109 ? 7.339 -18.538 -3.346 1.00 66.06 109 ASN A O 1
ATOM 873 N N . GLN A 1 110 ? 6.879 -17.466 -5.269 1.00 64.56 110 GLN A N 1
ATOM 874 C CA . GLN A 1 110 ? 8.255 -17.209 -5.698 1.00 64.56 110 GLN A CA 1
ATOM 875 C C . GLN A 1 110 ? 8.627 -15.722 -5.619 1.00 64.56 110 GLN A C 1
ATOM 877 O O . GLN A 1 110 ? 9.586 -15.300 -6.263 1.00 64.56 110 GLN A O 1
ATOM 882 N N . GLU A 1 111 ? 7.888 -14.905 -4.861 1.00 68.50 111 GLU A N 1
ATOM 883 C CA . GLU A 1 111 ? 8.268 -13.510 -4.641 1.00 68.50 111 GLU A CA 1
ATOM 884 C C . GLU A 1 111 ? 9.674 -13.445 -4.012 1.00 68.50 111 GLU A C 1
ATOM 886 O O . GLU A 1 111 ? 9.887 -13.830 -2.865 1.00 68.50 111 GLU A O 1
ATOM 891 N N . THR A 1 112 ? 10.660 -12.994 -4.793 1.00 65.81 112 THR A N 1
ATOM 892 C CA . THR A 1 112 ? 12.079 -12.987 -4.398 1.00 65.81 112 THR A CA 1
ATOM 893 C C . THR A 1 112 ? 12.452 -11.801 -3.513 1.00 65.81 112 THR A C 1
ATOM 895 O O . THR A 1 112 ? 13.517 -11.805 -2.896 1.00 65.81 112 THR A O 1
ATOM 898 N N . ARG A 1 113 ? 11.591 -10.779 -3.446 1.00 70.44 113 ARG A N 1
ATOM 899 C CA . ARG A 1 113 ? 11.804 -9.574 -2.636 1.00 70.44 113 ARG A CA 1
ATOM 900 C C . ARG A 1 113 ? 11.568 -9.887 -1.167 1.00 70.44 113 ARG A C 1
ATOM 902 O O . ARG A 1 113 ? 10.585 -10.537 -0.813 1.00 70.44 113 ARG A O 1
ATOM 909 N N . LEU A 1 114 ? 12.401 -9.363 -0.279 1.00 72.31 114 LEU A N 1
ATOM 910 C CA . LEU A 1 114 ? 12.210 -9.565 1.157 1.00 72.31 114 LEU A CA 1
ATOM 911 C C . LEU A 1 114 ? 11.069 -8.678 1.634 1.00 72.31 114 LEU A C 1
ATOM 913 O O . LEU A 1 114 ? 11.005 -7.525 1.234 1.00 72.31 114 LEU A O 1
ATOM 917 N N . LEU A 1 115 ? 10.188 -9.147 2.520 1.00 73.44 115 LEU A N 1
ATOM 918 C CA . LEU A 1 115 ? 9.126 -8.290 3.086 1.00 73.44 115 LEU A CA 1
ATOM 919 C C . LEU A 1 115 ? 9.677 -7.040 3.798 1.00 73.44 115 LEU A C 1
ATOM 921 O O . LEU A 1 115 ? 8.981 -6.035 3.913 1.00 73.44 115 LEU A O 1
ATOM 925 N N . SER A 1 116 ? 10.936 -7.102 4.242 1.00 66.75 116 SER A N 1
ATOM 926 C CA . SER A 1 116 ? 11.688 -5.988 4.823 1.00 66.75 116 SER A CA 1
ATOM 927 C C . SER A 1 116 ? 12.174 -4.954 3.806 1.00 66.75 116 SER A C 1
ATOM 929 O O . SER A 1 116 ? 12.736 -3.942 4.222 1.00 66.75 116 SER A O 1
ATOM 931 N N . ASP A 1 117 ? 12.008 -5.193 2.502 1.00 72.88 117 ASP A N 1
ATOM 932 C CA . ASP A 1 117 ? 12.319 -4.202 1.478 1.00 72.88 117 ASP A CA 1
ATOM 933 C C . ASP A 1 117 ? 11.348 -3.044 1.650 1.00 72.88 117 ASP A C 1
ATOM 935 O O . ASP A 1 117 ? 10.187 -3.086 1.252 1.00 72.88 117 ASP A O 1
ATOM 939 N N . PHE A 1 118 ? 11.858 -2.019 2.313 1.00 63.41 118 PHE A N 1
ATOM 940 C CA . PHE A 1 118 ? 11.138 -0.849 2.781 1.00 63.41 118 PHE A CA 1
ATOM 941 C C . PHE A 1 118 ? 10.609 0.039 1.648 1.00 63.41 118 PHE A C 1
ATOM 943 O O . PHE A 1 118 ? 9.762 0.903 1.863 1.00 63.41 118 PHE A O 1
ATOM 950 N N . ASN A 1 119 ? 11.106 -0.177 0.428 1.00 69.06 119 ASN A N 1
ATOM 951 C CA . ASN A 1 119 ? 10.762 0.621 -0.738 1.00 69.06 119 ASN A CA 1
ATOM 952 C C . ASN A 1 119 ? 10.565 -0.231 -2.003 1.00 69.06 119 ASN A C 1
ATOM 954 O O . ASN A 1 119 ? 11.307 -0.088 -2.973 1.00 69.06 119 ASN A O 1
ATOM 958 N N . PRO A 1 120 ? 9.619 -1.177 -1.976 1.00 63.56 120 PRO A N 1
ATOM 959 C CA . PRO A 1 120 ? 9.502 -2.224 -2.987 1.00 63.56 120 PRO A CA 1
ATOM 960 C C . PRO A 1 120 ? 8.944 -1.745 -4.334 1.00 63.56 120 PRO A C 1
ATOM 962 O O . PRO A 1 120 ? 9.072 -2.479 -5.311 1.00 63.56 120 PRO A O 1
ATOM 965 N N . ASP A 1 121 ? 8.376 -0.535 -4.399 1.00 68.44 121 ASP A N 1
ATOM 966 C CA . ASP A 1 121 ? 7.970 0.112 -5.659 1.00 68.44 121 ASP A CA 1
ATOM 967 C C . ASP A 1 121 ? 9.176 0.564 -6.500 1.00 68.44 121 ASP A C 1
ATOM 969 O O . ASP A 1 121 ? 9.032 0.832 -7.692 1.00 68.44 121 ASP A O 1
ATOM 973 N N . LYS A 1 122 ? 10.373 0.600 -5.897 1.00 63.56 122 LYS A N 1
ATOM 974 C CA . LYS A 1 122 ? 11.629 0.906 -6.574 1.00 63.56 122 LYS A CA 1
ATOM 975 C C . LYS A 1 122 ? 12.028 -0.284 -7.447 1.00 63.56 122 LYS A C 1
ATOM 977 O O . LYS A 1 122 ? 12.883 -1.041 -7.002 1.00 63.56 122 LYS A O 1
ATOM 982 N N . PHE A 1 123 ? 11.397 -0.520 -8.604 1.00 60.12 123 PHE A N 1
ATOM 983 C CA . PHE A 1 123 ? 11.991 -1.325 -9.688 1.00 60.12 123 PHE A CA 1
ATOM 984 C C . PHE A 1 123 ? 11.180 -1.361 -11.003 1.00 60.12 123 PHE A C 1
ATOM 986 O O . PHE A 1 123 ? 10.005 -1.731 -10.999 1.00 60.12 123 PHE A O 1
ATOM 993 N N . ASP A 1 124 ? 11.905 -1.117 -12.103 1.00 54.34 124 ASP A N 1
ATOM 994 C CA . ASP A 1 124 ? 11.831 -1.690 -13.465 1.00 54.34 124 ASP A CA 1
ATOM 995 C C . ASP A 1 124 ? 10.416 -1.881 -14.018 1.00 54.34 124 ASP A C 1
ATOM 997 O O . ASP A 1 124 ? 9.908 -2.992 -14.206 1.00 54.34 124 ASP A O 1
ATOM 1001 N N . CYS A 1 125 ? 9.776 -0.747 -14.302 1.00 60.47 125 CYS A N 1
ATOM 1002 C CA . CYS A 1 125 ? 8.782 -0.725 -15.359 1.00 60.47 125 CYS A CA 1
ATOM 1003 C C . CYS A 1 125 ? 9.406 -1.400 -16.583 1.00 60.47 125 CYS A C 1
ATOM 1005 O O . CYS A 1 125 ? 10.516 -1.042 -16.974 1.00 60.47 125 CYS A O 1
ATOM 1007 N N . ASP A 1 126 ? 8.726 -2.393 -17.155 1.00 59.84 126 ASP A N 1
ATOM 1008 C CA . ASP A 1 126 ? 9.250 -3.048 -18.352 1.00 59.84 126 ASP A CA 1
ATOM 1009 C C . ASP A 1 126 ? 9.458 -2.028 -19.492 1.00 59.84 126 ASP A C 1
ATOM 1011 O O . ASP A 1 126 ? 9.016 -0.879 -19.413 1.00 59.84 126 ASP A O 1
ATOM 1015 N N . ASP A 1 127 ? 10.071 -2.445 -20.604 1.00 57.06 127 ASP A N 1
ATOM 1016 C CA . ASP A 1 127 ? 10.285 -1.586 -21.784 1.00 57.06 127 ASP A CA 1
ATOM 1017 C C . ASP A 1 127 ? 8.981 -0.960 -22.356 1.00 57.06 127 ASP A C 1
ATOM 1019 O O . ASP A 1 127 ? 9.022 -0.178 -23.309 1.00 57.06 127 ASP A O 1
ATOM 1023 N N . ARG A 1 128 ? 7.801 -1.321 -21.819 1.00 59.62 128 ARG A N 1
ATOM 1024 C CA . ARG A 1 128 ? 6.472 -0.782 -22.152 1.00 59.62 128 ARG A CA 1
ATOM 1025 C C . ARG A 1 128 ? 5.892 0.119 -21.057 1.00 59.62 128 ARG A C 1
ATOM 1027 O O . ARG A 1 128 ? 4.718 0.479 -21.149 1.00 59.62 128 ARG A O 1
ATOM 1034 N N . ASN A 1 129 ? 6.688 0.505 -20.062 1.00 57.88 129 ASN A N 1
ATOM 1035 C CA . ASN A 1 129 ? 6.285 1.310 -18.913 1.00 57.88 129 ASN A CA 1
ATOM 1036 C C . ASN A 1 129 ? 5.210 0.634 -18.036 1.00 57.88 129 ASN A C 1
ATOM 1038 O O . ASN A 1 129 ? 4.408 1.313 -17.391 1.00 57.88 129 ASN A O 1
ATOM 1042 N N . ASN A 1 130 ? 5.158 -0.702 -18.024 1.00 63.47 130 ASN A N 1
ATOM 1043 C CA . ASN A 1 130 ? 4.284 -1.444 -17.124 1.00 63.47 130 ASN A CA 1
ATOM 1044 C C . ASN A 1 130 ? 4.994 -1.647 -15.783 1.00 63.47 130 ASN A C 1
ATOM 1046 O O . ASN A 1 130 ? 5.797 -2.566 -15.611 1.00 63.47 130 ASN A O 1
ATOM 1050 N N . CYS A 1 131 ? 4.718 -0.749 -14.846 1.00 70.12 131 CYS A N 1
ATOM 1051 C CA . CYS A 1 131 ? 5.322 -0.754 -13.523 1.00 70.12 131 CYS A CA 1
ATOM 1052 C C . CYS A 1 131 ? 4.551 -1.695 -12.593 1.00 70.12 131 CYS A C 1
ATOM 1054 O O . CYS A 1 131 ? 3.332 -1.584 -12.442 1.00 70.12 131 CYS A O 1
ATOM 1056 N N . GLN A 1 132 ? 5.255 -2.614 -11.932 1.00 71.31 132 GLN A N 1
ATOM 1057 C CA . GLN A 1 132 ? 4.644 -3.424 -10.882 1.00 71.31 132 GLN A CA 1
ATOM 1058 C C . GLN A 1 132 ? 4.625 -2.646 -9.569 1.00 71.31 132 GLN A C 1
ATOM 1060 O O . GLN A 1 132 ? 5.636 -2.553 -8.876 1.00 71.31 132 GLN A O 1
ATOM 1065 N N . HIS A 1 133 ? 3.452 -2.130 -9.214 1.00 79.25 133 HIS A N 1
ATOM 1066 C CA . HIS A 1 133 ? 3.211 -1.565 -7.893 1.00 79.25 133 HIS A CA 1
ATOM 1067 C C . HIS A 1 133 ? 2.978 -2.658 -6.858 1.00 79.25 133 HIS A C 1
ATOM 1069 O O . HIS A 1 133 ? 2.512 -3.762 -7.157 1.00 79.25 133 HIS A O 1
ATOM 1075 N N . THR A 1 134 ? 3.298 -2.331 -5.614 1.00 85.75 134 THR A N 1
ATOM 1076 C CA . THR A 1 134 ? 3.137 -3.234 -4.485 1.00 85.75 134 THR A CA 1
ATOM 1077 C C . THR A 1 134 ? 2.222 -2.637 -3.428 1.00 85.75 134 THR A C 1
ATOM 1079 O O . THR A 1 134 ? 2.120 -1.423 -3.249 1.00 85.75 134 THR A O 1
ATOM 1082 N N . TRP A 1 135 ? 1.541 -3.519 -2.702 1.00 91.88 135 TRP A N 1
ATOM 1083 C CA . TRP A 1 135 ? 0.735 -3.127 -1.558 1.00 91.88 135 TRP A CA 1
ATOM 1084 C C . TRP A 1 135 ? 1.636 -2.850 -0.358 1.00 91.88 135 TRP A C 1
ATOM 1086 O O . TRP A 1 135 ? 2.475 -3.674 0.018 1.00 91.88 135 TRP A O 1
ATOM 1096 N N . LEU A 1 136 ? 1.440 -1.695 0.267 1.00 92.94 136 LEU A N 1
ATOM 1097 C CA . LEU A 1 136 ? 2.238 -1.228 1.397 1.00 92.94 136 LEU A CA 1
ATOM 1098 C C . LEU A 1 136 ? 1.332 -0.850 2.564 1.00 92.94 136 LEU A C 1
ATOM 1100 O O . LEU A 1 136 ? 0.179 -0.468 2.375 1.00 92.94 136 LEU A O 1
ATOM 1104 N N . THR A 1 137 ? 1.847 -0.916 3.786 1.00 93.75 137 THR A N 1
ATOM 1105 C CA . THR A 1 137 ? 1.147 -0.380 4.955 1.00 93.75 137 THR A CA 1
ATOM 1106 C C . THR A 1 137 ? 2.119 0.131 6.006 1.00 93.75 137 THR A C 1
ATOM 1108 O O . THR A 1 137 ? 3.225 -0.377 6.139 1.00 93.75 137 THR A O 1
ATOM 1111 N N . ASP A 1 138 ? 1.702 1.150 6.758 1.00 92.62 138 ASP A N 1
ATOM 1112 C CA . ASP A 1 138 ? 2.401 1.629 7.960 1.00 92.62 138 ASP A CA 1
ATOM 1113 C C . ASP A 1 138 ? 1.797 1.066 9.268 1.00 92.62 138 ASP A C 1
ATOM 1115 O O . ASP A 1 138 ? 2.077 1.536 10.380 1.00 92.62 138 ASP A O 1
ATOM 1119 N N . GLY A 1 139 ? 0.907 0.076 9.130 1.00 93.00 139 GLY A N 1
ATOM 1120 C CA . GLY A 1 139 ? 0.105 -0.519 10.196 1.00 93.00 139 GLY A CA 1
ATOM 1121 C C . GLY A 1 139 ? -1.202 0.208 10.491 1.00 93.00 139 GLY A C 1
ATOM 1122 O O . GLY A 1 139 ? -2.008 -0.302 11.268 1.00 93.00 139 GLY A O 1
ATOM 1123 N N . ARG A 1 140 ? -1.428 1.388 9.906 1.00 94.38 140 ARG A N 1
ATOM 1124 C CA . ARG A 1 140 ? -2.686 2.137 10.029 1.00 94.38 140 ARG A CA 1
ATOM 1125 C C . ARG A 1 140 ? -3.365 2.323 8.681 1.00 94.38 140 ARG A C 1
ATOM 1127 O O . ARG A 1 140 ? -4.578 2.176 8.587 1.00 94.38 140 ARG A O 1
ATOM 1134 N N . SER A 1 141 ? -2.582 2.663 7.670 1.00 95.25 141 SER A N 1
ATOM 1135 C CA . SER A 1 141 ? -3.032 2.964 6.318 1.00 95.25 141 SER A CA 1
ATOM 1136 C C . SER A 1 141 ? -2.532 1.889 5.368 1.00 95.25 141 SER A C 1
ATOM 1138 O O . SER A 1 141 ? -1.427 1.382 5.549 1.00 95.25 141 SER A O 1
ATOM 1140 N N . VAL A 1 142 ? -3.313 1.572 4.341 1.00 96.75 142 VAL A N 1
ATOM 1141 C CA . VAL A 1 142 ? -2.848 0.774 3.199 1.00 96.75 142 VAL A CA 1
ATOM 1142 C C . VAL A 1 142 ? -2.558 1.718 2.043 1.00 96.75 142 VAL A C 1
ATOM 1144 O O . VAL A 1 142 ? -3.251 2.724 1.874 1.00 96.75 142 VAL A O 1
ATOM 1147 N N . LEU A 1 143 ? -1.512 1.429 1.280 1.00 94.94 143 LEU A N 1
ATOM 1148 C CA . LEU A 1 143 ? -1.066 2.231 0.159 1.00 94.94 143 LEU A CA 1
ATOM 1149 C C . LEU A 1 143 ? -0.932 1.391 -1.108 1.00 94.94 143 LEU A C 1
ATOM 1151 O O . LEU A 1 143 ? -0.582 0.211 -1.051 1.00 94.94 143 LEU A O 1
ATOM 1155 N N . TRP A 1 144 ? -1.174 2.052 -2.236 1.00 93.12 144 TRP A N 1
ATOM 1156 C CA . TRP A 1 144 ? -0.966 1.537 -3.584 1.00 93.12 144 TRP A CA 1
ATOM 1157 C C . TRP A 1 144 ? -0.534 2.681 -4.502 1.00 93.12 144 TRP A C 1
ATOM 1159 O O . TRP A 1 144 ? -1.229 3.698 -4.554 1.00 93.12 144 TRP A O 1
ATOM 1169 N N . SER A 1 145 ? 0.592 2.533 -5.211 1.00 90.31 145 SER A N 1
ATOM 1170 C CA . SER A 1 145 ? 1.067 3.484 -6.236 1.00 90.31 145 SER A CA 1
ATOM 1171 C C . SER A 1 145 ? 0.993 4.955 -5.780 1.00 90.31 145 SER A C 1
ATOM 1173 O O . SER A 1 145 ? 0.286 5.796 -6.339 1.00 90.31 145 SER A O 1
ATOM 1175 N N . GLY A 1 146 ? 1.633 5.256 -4.648 1.00 91.81 146 GLY A N 1
ATOM 1176 C CA . GLY A 1 146 ? 1.682 6.613 -4.097 1.00 91.81 146 GLY A CA 1
ATOM 1177 C C . GLY A 1 146 ? 0.391 7.141 -3.470 1.00 91.81 146 GLY A C 1
ATOM 1178 O O . GLY A 1 146 ? 0.371 8.291 -3.039 1.00 91.81 146 GLY A O 1
ATOM 1179 N N . LYS A 1 147 ? -0.677 6.341 -3.368 1.00 93.94 147 LYS A N 1
ATOM 1180 C CA . LYS A 1 147 ? -1.964 6.762 -2.789 1.00 93.94 147 LYS A CA 1
ATOM 1181 C C . LYS A 1 147 ? -2.288 5.991 -1.519 1.00 93.94 147 LYS A C 1
ATOM 1183 O O . LYS A 1 147 ? -2.054 4.790 -1.441 1.00 93.94 147 LYS A O 1
ATOM 1188 N N . VAL A 1 148 ? -2.883 6.676 -0.540 1.00 95.81 148 VAL A N 1
ATOM 1189 C CA . VAL A 1 148 ? -3.541 6.013 0.596 1.00 95.81 148 VAL A CA 1
ATOM 1190 C C . VAL A 1 148 ? -4.889 5.477 0.134 1.00 95.81 148 VAL A C 1
ATOM 1192 O O . VAL A 1 148 ? -5.714 6.247 -0.365 1.00 95.81 148 VAL A O 1
ATOM 1195 N N . LEU A 1 149 ? -5.126 4.186 0.346 1.00 96.31 149 LEU A N 1
ATOM 1196 C CA . LEU A 1 149 ? -6.408 3.557 0.065 1.00 96.31 149 LEU A CA 1
ATOM 1197 C C . LEU A 1 149 ? -7.511 4.172 0.919 1.00 96.31 149 LEU A C 1
ATOM 1199 O O . LEU A 1 149 ? -7.383 4.314 2.138 1.00 96.31 149 LEU A O 1
ATOM 1203 N N . LYS A 1 150 ? -8.618 4.514 0.264 1.00 94.81 150 LYS A N 1
ATOM 1204 C CA . LYS A 1 150 ? -9.825 5.027 0.905 1.00 94.81 150 LYS A CA 1
ATOM 1205 C C . LYS A 1 150 ? -11.042 4.453 0.207 1.00 94.81 150 LYS A C 1
ATOM 1207 O O . LYS A 1 150 ? -11.149 4.532 -1.014 1.00 94.81 150 LYS A O 1
ATOM 1212 N N . ASN A 1 151 ? -11.969 3.941 1.005 1.00 94.62 151 ASN A N 1
ATOM 1213 C CA . ASN A 1 151 ? -13.271 3.534 0.507 1.00 94.62 151 ASN A CA 1
ATOM 1214 C C . ASN A 1 151 ? -14.183 4.752 0.303 1.00 94.62 151 ASN A C 1
ATOM 1216 O O . ASN A 1 151 ? -13.975 5.787 0.950 1.00 94.62 151 ASN A O 1
ATOM 1220 N N . PRO A 1 152 ? -15.187 4.647 -0.587 1.00 92.12 152 PRO A N 1
ATOM 1221 C CA . PRO A 1 152 ? -16.177 5.699 -0.782 1.00 92.12 152 PRO A CA 1
ATOM 1222 C C . PRO A 1 152 ? -16.912 6.081 0.517 1.00 92.12 152 PRO A C 1
ATOM 1224 O O . PRO A 1 152 ? -17.015 5.274 1.443 1.00 92.12 152 PRO A O 1
ATOM 1227 N N . PRO A 1 153 ? -17.475 7.297 0.612 1.00 91.56 153 PRO A N 1
ATOM 1228 C CA . PRO A 1 153 ? -18.318 7.673 1.744 1.00 91.56 153 PRO A CA 1
ATOM 1229 C C . PRO A 1 153 ? -19.500 6.707 1.928 1.00 91.56 153 PRO A C 1
ATOM 1231 O O . PRO A 1 153 ? -20.153 6.334 0.960 1.00 91.56 153 PRO A O 1
ATOM 1234 N N . GLY A 1 154 ? -19.801 6.330 3.174 1.00 91.75 154 GLY A N 1
ATOM 1235 C CA . GLY A 1 154 ? -20.883 5.380 3.497 1.00 91.75 154 GLY A CA 1
ATOM 1236 C C . GLY A 1 154 ? -20.462 3.905 3.479 1.00 91.75 154 GLY A C 1
ATOM 1237 O O . GLY A 1 154 ? -21.232 3.023 3.879 1.00 91.75 154 GLY A O 1
ATOM 1238 N N . GLU A 1 155 ? -19.224 3.637 3.080 1.00 93.69 155 GLU A N 1
ATOM 1239 C CA . GLU A 1 155 ? -18.618 2.320 3.140 1.00 93.69 155 GLU A CA 1
ATOM 1240 C C . GLU A 1 155 ? -17.730 2.135 4.380 1.00 93.69 155 GLU A C 1
ATOM 1242 O O . GLU A 1 155 ? -17.262 3.115 4.969 1.00 93.69 155 GLU A O 1
ATOM 1247 N N . PRO A 1 156 ? -17.483 0.886 4.816 1.00 92.19 156 PRO A N 1
ATOM 1248 C CA . PRO A 1 156 ? -16.533 0.626 5.887 1.00 92.19 156 PRO A CA 1
ATOM 1249 C C . PRO A 1 156 ? -15.139 1.162 5.552 1.00 92.19 156 PRO A C 1
ATOM 1251 O O . PRO A 1 156 ? -14.683 1.053 4.417 1.00 92.19 156 PRO A O 1
ATOM 1254 N N . ASN A 1 157 ? -14.435 1.683 6.558 1.00 94.81 157 ASN A N 1
ATOM 1255 C CA . ASN A 1 157 ? -13.026 2.043 6.406 1.00 94.81 157 ASN A CA 1
ATOM 1256 C C . ASN A 1 157 ? -12.183 0.817 6.036 1.00 94.81 157 ASN A C 1
ATOM 1258 O O . ASN A 1 157 ? -12.466 -0.289 6.505 1.00 94.81 157 ASN A O 1
ATOM 1262 N N . VAL A 1 158 ? -11.121 1.064 5.269 1.00 96.88 158 VAL A N 1
ATOM 1263 C CA . VAL A 1 158 ? -10.097 0.072 4.924 1.00 96.88 158 VAL A CA 1
ATOM 1264 C C . VAL A 1 158 ? -9.488 -0.486 6.208 1.00 96.88 158 VAL A C 1
ATOM 1266 O O . VAL A 1 158 ? -9.051 0.274 7.077 1.00 96.88 158 VAL A O 1
ATOM 1269 N N . ASP A 1 159 ? -9.462 -1.808 6.339 1.00 96.56 159 ASP A N 1
ATOM 1270 C CA . ASP A 1 159 ? -8.951 -2.480 7.533 1.00 96.56 159 ASP A CA 1
ATOM 1271 C C . ASP A 1 159 ? -7.544 -3.034 7.284 1.00 96.56 159 ASP A C 1
ATOM 1273 O O . ASP A 1 159 ? -7.370 -4.170 6.856 1.00 96.56 159 ASP A O 1
ATOM 1277 N N . ALA A 1 160 ? -6.523 -2.225 7.588 1.00 96.06 160 ALA A N 1
ATOM 1278 C CA . ALA A 1 160 ? -5.119 -2.584 7.360 1.00 96.06 160 ALA A CA 1
ATOM 1279 C C . ALA A 1 160 ? -4.688 -3.881 8.076 1.00 96.06 160 ALA A C 1
ATOM 1281 O O . ALA A 1 160 ? -3.803 -4.583 7.597 1.00 96.06 160 ALA A O 1
ATOM 1282 N N . ALA A 1 161 ? -5.310 -4.213 9.213 1.00 95.69 161 ALA A N 1
ATOM 1283 C CA . ALA A 1 161 ? -4.957 -5.386 10.012 1.00 95.69 161 ALA A CA 1
ATOM 1284 C C . ALA A 1 161 ? -5.386 -6.719 9.373 1.00 95.69 161 ALA A C 1
ATOM 1286 O O . ALA A 1 161 ? -4.732 -7.734 9.597 1.00 95.69 161 ALA A O 1
ATOM 1287 N N . SER A 1 162 ? -6.476 -6.728 8.600 1.00 96.75 162 SER A N 1
ATOM 1288 C CA . SER A 1 162 ? -6.955 -7.909 7.866 1.00 96.75 162 SER A CA 1
ATOM 1289 C C . SER A 1 162 ? -6.601 -7.889 6.380 1.00 96.75 162 SER A C 1
ATOM 1291 O O . SER A 1 162 ? -7.023 -8.784 5.652 1.00 96.75 162 SER A O 1
ATOM 1293 N N . PHE A 1 163 ? -5.843 -6.888 5.929 1.00 97.81 163 PHE A N 1
ATOM 1294 C CA . PHE A 1 163 ? -5.550 -6.690 4.518 1.00 97.81 163 PHE A CA 1
ATOM 1295 C C . PHE A 1 163 ? -4.626 -7.787 3.975 1.00 97.81 163 PHE A C 1
ATOM 1297 O O . PHE A 1 163 ? -3.562 -8.065 4.533 1.00 97.81 163 PHE A O 1
ATOM 1304 N N . GLN A 1 164 ? -5.023 -8.395 2.863 1.00 96.38 164 GLN A N 1
ATOM 1305 C CA . GLN A 1 164 ? -4.289 -9.439 2.158 1.00 96.38 164 GLN A CA 1
ATOM 1306 C C . GLN A 1 164 ? -4.178 -9.084 0.679 1.00 96.38 164 GLN A C 1
ATOM 1308 O O . GLN A 1 164 ? -5.140 -8.613 0.078 1.00 96.38 164 GLN A O 1
ATOM 1313 N N . ALA A 1 165 ? -3.008 -9.330 0.094 1.00 93.88 165 ALA A N 1
ATOM 1314 C CA . ALA A 1 165 ? -2.709 -9.000 -1.293 1.00 93.88 165 ALA A CA 1
ATOM 1315 C C . ALA A 1 165 ? -2.487 -10.253 -2.151 1.00 93.88 165 ALA A C 1
ATOM 1317 O O . ALA A 1 165 ? -1.892 -11.234 -1.706 1.00 93.88 165 ALA A O 1
ATOM 1318 N N . PHE A 1 166 ? -2.930 -10.180 -3.405 1.00 92.50 166 PHE A N 1
ATOM 1319 C CA . PHE A 1 166 ? -2.870 -11.217 -4.435 1.00 92.50 166 PHE A CA 1
ATOM 1320 C C . PHE A 1 166 ? -2.546 -10.557 -5.791 1.00 92.50 166 PHE A C 1
ATOM 1322 O O . PHE A 1 166 ? -3.397 -10.407 -6.669 1.00 92.50 166 PHE A O 1
ATOM 1329 N N . GLY A 1 167 ? -1.304 -10.104 -5.960 1.00 88.12 167 GLY A N 1
ATOM 1330 C CA . GLY A 1 167 ? -0.888 -9.282 -7.099 1.00 88.12 167 GLY A CA 1
ATOM 1331 C C . GLY A 1 167 ? -1.573 -7.914 -7.082 1.00 88.12 167 GLY A C 1
ATOM 1332 O O . GLY A 1 167 ? -1.557 -7.231 -6.063 1.00 88.12 167 GLY A O 1
ATOM 1333 N N . ALA A 1 168 ? -2.189 -7.529 -8.202 1.00 89.75 168 ALA A N 1
ATOM 1334 C CA . ALA A 1 168 ? -2.991 -6.306 -8.320 1.00 89.75 168 ALA A CA 1
ATOM 1335 C C . ALA A 1 168 ? -4.325 -6.370 -7.555 1.00 89.75 168 ALA A C 1
ATOM 1337 O O . ALA A 1 168 ? -4.946 -5.337 -7.309 1.00 89.75 168 ALA A O 1
ATOM 1338 N N . PHE A 1 169 ? -4.769 -7.571 -7.173 1.00 93.88 169 PHE A N 1
ATOM 1339 C CA . PHE A 1 169 ? -5.935 -7.747 -6.317 1.00 93.88 169 PHE A CA 1
ATOM 1340 C C . PHE A 1 169 ? -5.536 -7.700 -4.849 1.00 93.88 169 PHE A C 1
ATOM 1342 O O . PHE A 1 169 ? -4.447 -8.126 -4.465 1.00 93.88 169 PHE A O 1
ATOM 1349 N N . ALA A 1 170 ? -6.452 -7.242 -4.012 1.00 96.56 170 ALA A N 1
ATOM 1350 C CA . ALA A 1 170 ? -6.341 -7.351 -2.572 1.00 96.56 170 ALA A CA 1
ATOM 1351 C C . ALA A 1 170 ? -7.724 -7.396 -1.927 1.00 96.56 170 ALA A C 1
ATOM 1353 O O . ALA A 1 170 ? -8.735 -7.135 -2.571 1.00 96.56 170 ALA A O 1
ATOM 1354 N N . ALA A 1 171 ? -7.778 -7.725 -0.647 1.00 97.25 171 ALA A N 1
ATOM 1355 C CA . ALA A 1 171 ? -9.002 -7.670 0.130 1.00 97.25 171 ALA A CA 1
ATOM 1356 C C . ALA A 1 171 ? -8.687 -7.336 1.584 1.00 97.25 171 ALA A C 1
ATOM 1358 O O . ALA A 1 171 ? -7.630 -7.694 2.098 1.00 97.25 171 ALA A O 1
ATOM 1359 N N . ASP A 1 172 ? -9.634 -6.696 2.254 1.00 97.12 172 ASP A N 1
ATOM 1360 C CA . ASP A 1 172 ? -9.720 -6.729 3.710 1.00 97.12 172 ASP A CA 1
ATOM 1361 C C . ASP A 1 172 ? -10.965 -7.518 4.127 1.00 97.12 172 ASP A C 1
ATOM 1363 O O . ASP A 1 172 ? -11.700 -8.047 3.293 1.00 97.12 172 ASP A O 1
ATOM 1367 N N . LYS A 1 173 ? -11.238 -7.606 5.430 1.00 96.06 173 LYS A N 1
ATOM 1368 C CA . LYS A 1 173 ? -12.393 -8.360 5.947 1.00 96.06 173 LYS A CA 1
ATOM 1369 C C . LYS A 1 173 ? -13.770 -7.878 5.444 1.00 96.06 173 LYS A C 1
ATOM 1371 O O . LYS A 1 173 ? -14.772 -8.478 5.830 1.00 96.06 173 LYS A O 1
ATOM 1376 N N . ARG A 1 174 ? -13.862 -6.761 4.709 1.00 94.44 174 ARG A N 1
ATOM 1377 C CA . ARG A 1 174 ? -15.124 -6.132 4.273 1.00 94.44 174 ARG A CA 1
ATOM 1378 C C . ARG A 1 174 ? -15.174 -5.733 2.803 1.00 94.44 174 ARG A C 1
ATOM 1380 O O . ARG A 1 174 ? -16.275 -5.442 2.351 1.00 94.44 174 ARG A O 1
ATOM 1387 N N . SER A 1 175 ? -14.042 -5.655 2.111 1.00 95.81 175 SER A N 1
ATOM 1388 C CA . SER A 1 175 ? -13.973 -5.078 0.765 1.00 95.81 175 SER A CA 1
ATOM 1389 C C . SER A 1 175 ? -12.929 -5.784 -0.091 1.00 95.81 175 SER A C 1
ATOM 1391 O O . SER A 1 175 ? -11.922 -6.275 0.428 1.00 95.81 175 SER A O 1
ATOM 1393 N N . VAL A 1 176 ? -13.144 -5.774 -1.404 1.00 96.38 176 VAL A N 1
ATOM 1394 C CA . VAL A 1 176 ? -12.201 -6.270 -2.411 1.00 96.38 176 VAL A CA 1
ATOM 1395 C C . VAL A 1 176 ? -11.654 -5.085 -3.193 1.00 96.38 176 VAL A C 1
ATOM 1397 O O . VAL A 1 176 ? -12.365 -4.124 -3.477 1.00 96.38 176 VAL A O 1
ATOM 1400 N N . TYR A 1 177 ? -10.374 -5.156 -3.532 1.00 96.50 177 TYR A N 1
ATOM 1401 C CA . TYR A 1 177 ? -9.638 -4.107 -4.208 1.00 96.50 177 TYR A CA 1
ATOM 1402 C C . TYR A 1 177 ? -8.945 -4.640 -5.461 1.00 96.50 177 TYR A C 1
ATOM 1404 O O . TYR A 1 177 ? -8.449 -5.768 -5.481 1.00 96.50 177 TYR A O 1
ATOM 1412 N N . PHE A 1 178 ? -8.858 -3.795 -6.482 1.00 94.12 178 PHE A N 1
ATOM 1413 C CA . PHE A 1 178 ? -8.044 -3.985 -7.676 1.00 94.12 178 PHE A CA 1
ATOM 1414 C C . PHE A 1 178 ? -7.355 -2.663 -8.015 1.00 94.12 178 PHE A C 1
ATOM 1416 O O . PHE A 1 178 ? -8.010 -1.620 -8.041 1.00 94.12 178 PHE A O 1
ATOM 1423 N N . ASP A 1 179 ? -6.038 -2.687 -8.221 1.00 91.44 179 ASP A N 1
ATOM 1424 C CA . ASP A 1 179 ? -5.229 -1.502 -8.549 1.00 91.44 179 ASP A CA 1
ATOM 1425 C C . ASP A 1 179 ? -5.499 -0.293 -7.630 1.00 91.44 179 ASP A C 1
ATOM 1427 O O . ASP A 1 179 ? -5.634 0.860 -8.051 1.00 91.44 179 ASP A O 1
ATOM 1431 N N . GLY A 1 180 ? -5.601 -0.572 -6.330 1.00 93.00 180 GLY A N 1
ATOM 1432 C CA . GLY A 1 180 ? -5.820 0.437 -5.297 1.00 93.00 180 GLY A CA 1
ATOM 1433 C C . GLY A 1 180 ? -7.233 1.016 -5.224 1.00 93.00 180 GLY A C 1
ATOM 1434 O O . GLY A 1 180 ? -7.457 1.966 -4.471 1.00 93.00 180 GLY A O 1
ATOM 1435 N N . GLN A 1 181 ? -8.188 0.461 -5.969 1.00 93.44 181 GLN A N 1
ATOM 1436 C CA . GLN A 1 181 ? -9.591 0.866 -5.951 1.00 93.44 181 GLN A CA 1
ATOM 1437 C C . GLN A 1 181 ? -10.461 -0.262 -5.424 1.00 93.44 181 GLN A C 1
ATOM 1439 O O . GLN A 1 181 ? -10.209 -1.425 -5.716 1.00 93.44 181 GLN A O 1
ATOM 1444 N N . ARG A 1 182 ? -11.495 0.082 -4.655 1.00 93.94 182 ARG A N 1
ATOM 1445 C CA . ARG A 1 182 ? -12.509 -0.884 -4.235 1.00 93.94 182 ARG A CA 1
ATOM 1446 C C . ARG A 1 182 ? -13.337 -1.328 -5.446 1.00 93.94 182 ARG A C 1
ATOM 1448 O O . ARG A 1 182 ? -13.719 -0.477 -6.247 1.00 93.94 182 ARG A O 1
ATOM 1455 N N . THR A 1 183 ? -13.608 -2.624 -5.569 1.00 93.12 183 THR A N 1
ATOM 1456 C CA . THR A 1 183 ? -14.288 -3.217 -6.735 1.00 93.12 183 THR A CA 1
ATOM 1457 C C . THR A 1 183 ? -15.467 -4.118 -6.404 1.00 93.12 183 THR A C 1
ATOM 1459 O O . THR A 1 183 ? -16.157 -4.554 -7.322 1.00 93.12 183 THR A O 1
ATOM 1462 N N . ASP A 1 184 ? -15.713 -4.423 -5.132 1.00 85.12 184 ASP A N 1
ATOM 1463 C CA . ASP A 1 184 ? -16.929 -5.125 -4.745 1.00 85.12 184 ASP A CA 1
ATOM 1464 C C . ASP A 1 184 ? -18.129 -4.172 -4.754 1.00 85.12 184 ASP A C 1
ATOM 1466 O O . ASP A 1 184 ? -18.125 -3.129 -4.093 1.00 85.12 184 ASP A O 1
ATOM 1470 N N . ASP A 1 185 ? -19.162 -4.566 -5.495 1.00 73.81 185 ASP A N 1
ATOM 1471 C CA . ASP A 1 185 ? -20.488 -3.970 -5.410 1.00 73.81 185 ASP A CA 1
ATOM 1472 C C . ASP A 1 185 ? -21.218 -4.559 -4.196 1.00 73.81 185 ASP A C 1
ATOM 1474 O O . ASP A 1 185 ? -21.124 -5.757 -3.914 1.00 73.81 185 ASP A O 1
ATOM 1478 N N . ARG A 1 186 ? -21.916 -3.696 -3.457 1.00 59.81 186 ARG A N 1
ATOM 1479 C CA . ARG A 1 186 ? -22.684 -4.073 -2.265 1.00 59.81 186 ARG A CA 1
ATOM 1480 C C . ARG A 1 186 ? -23.918 -4.906 -2.599 1.00 59.81 186 ARG A C 1
ATOM 1482 O O . ARG A 1 186 ? -24.604 -4.566 -3.589 1.00 59.81 186 ARG A O 1
#

Sequence (186 aa):
MNKAHFVSNLLCLYTFLKILPVIDSSQARAYRGSLPLIAEFTMAKHSWLLIAALPLSISPSWGADFYYRQQEKGTVYVAEQKGEKDEILSELPGVNFSRLWRIANLANNQETRLLSDFNPDKFDCDDRNNCQHTWLTDGRSVLWSGKVLKNPPGEPNVDAASFQAFGAFAADKRSVYFDGQRTDDR

pLDDT: mean 71.65, std 21.83, range [34.41, 97.81]

Radius of gyration: 27.47 Å; chains: 1; bounding box: 61×35×70 Å